Protein AF-A0A378RMF1-F1 (afdb_monomer_lite)

Radius of gyration: 50.52 Å; chains: 1; bounding box: 118×54×152 Å

Sequence (315 aa):
MKNQTLTSFTLEQFALYHYSNGDVTRVPKTPEETNNGMIRLDKTTTELELVYTDEDEKVFNFAVKDLLGGNNDDIPAITDLKVNQTNTGLVYTNEKGIDVLVDLVELIKKNETVTTMTIDEHDNLIFVNERQARQQVNIRNVVKEPWHKAEDNTEATALSDNIFTNGWVGVGLTPQQVKEAIHHLKPDEKLRINGSIYARNSYYADYVFDTYFSNEVSNLKEDYRFKDLTTVESFIKANHHLPGITPITALEQSTEEGYLINVSELSIQLLEKVEELYLHTIEQQKIIESQQEALDKLQKQFTQFEQEMKDKKEN

pLDDT: mean 81.21, std 14.34, range [37.06, 98.25]

Organism: Myroides odoratus (NCBI:txid256)

Foldseek 3Di:
DPPFWPKDKFKDKFKWFAKPVRDIDRDDDDCVRCVVPVIDGDDIDIFMWIWIQTSVRDIDIHTVCVVVVVVDPPPDWFPDWDADPVRQFIWTQGPVRDTDTDGPRVVVVLVRWGWDWDADPQQWTWIQTSVRDIDIDRCLVVVFDPFAAPPPRHTHSDPPGHGDDPAADEEPDDPVRVVVCVVPDDPPHRYDYDDDDDDDDQAALCQLVVCVPVVDQDPRDNPDDQDDPVRQVVCCVVPVDGPQADDPVNFDADPPDGTDDPPVSNVRSVVNVVSSVVVVVVVVVVVVVVVVVVVVVVVVVVVVVVVVVVVVVVD

Secondary structure (DSSP, 8-state):
-------EEEEEEEEEEEETTS-EESSPPPTTTTGGGTS-EEEEEEEEEEEEE-TTS-EEEEEHHHHTTTT-TT----S-EEE-TTSSEEEEE-TTS-EEEEEHHHHHHTT----EEEE-TTSEEEEE-TT--EEEEE-TTTS--SSEETTT-PBP-STTSPEE-SS-EEES--HHHHHHHHHT--TT--EEESS------S--TTHHHHHHHH-S--TT-TT-----HHHHHHHHHHHSS-TTSPPGGGSPEETTTEE---HHHHHHHHHHHHHHHHHHHHHHHHHHHHHHHHHHHHHHHHHHHHHHHHHTT--

Structure (mmCIF, N/CA/C/O backbone):
data_AF-A0A378RMF1-F1
#
_entry.id   AF-A0A378RMF1-F1
#
loop_
_atom_site.group_PDB
_atom_site.id
_atom_site.type_symbol
_atom_site.label_atom_id
_atom_site.label_alt_id
_atom_site.label_comp_id
_atom_site.label_asym_id
_atom_site.label_entity_id
_atom_site.label_seq_id
_atom_site.pdbx_PDB_ins_code
_atom_site.Cartn_x
_atom_site.Cartn_y
_atom_site.Cartn_z
_atom_site.occupancy
_atom_site.B_iso_or_equiv
_atom_site.auth_seq_id
_atom_site.auth_comp_id
_atom_site.auth_asym_id
_atom_site.auth_atom_id
_atom_site.pdbx_PDB_model_num
ATOM 1 N N . MET A 1 1 ? 25.933 11.368 -28.080 1.00 38.47 1 MET A N 1
ATOM 2 C CA . MET A 1 1 ? 27.323 11.341 -28.585 1.00 38.47 1 MET A CA 1
ATOM 3 C C . MET A 1 1 ? 27.284 11.733 -30.052 1.00 38.47 1 MET A C 1
ATOM 5 O O . MET A 1 1 ? 26.373 11.298 -30.747 1.00 38.47 1 MET A O 1
ATOM 9 N N . LYS A 1 2 ? 28.161 12.649 -30.480 1.00 37.06 2 LYS A N 1
ATOM 10 C CA . LYS A 1 2 ? 28.224 13.161 -31.856 1.00 37.06 2 LYS A CA 1
ATOM 11 C C . LYS A 1 2 ? 28.806 12.074 -32.768 1.00 37.06 2 LYS A C 1
ATOM 13 O O . LYS A 1 2 ? 30.008 12.051 -32.977 1.00 37.06 2 LYS A O 1
ATOM 18 N N . ASN A 1 3 ? 27.962 11.200 -33.308 1.00 44.84 3 ASN A N 1
ATOM 19 C CA . ASN A 1 3 ? 28.349 10.340 -34.428 1.00 44.84 3 ASN A CA 1
ATOM 20 C C . ASN A 1 3 ? 28.125 11.128 -35.720 1.00 44.84 3 ASN A C 1
ATOM 22 O O . ASN A 1 3 ? 27.178 10.881 -36.459 1.00 44.84 3 ASN A O 1
ATOM 26 N N . GLN A 1 4 ? 28.936 12.162 -35.912 1.00 45.59 4 GLN A N 1
ATOM 27 C CA . GLN A 1 4 ? 29.131 12.775 -37.218 1.00 45.59 4 GLN A CA 1
ATOM 28 C C . GLN A 1 4 ? 30.491 12.283 -37.695 1.00 45.59 4 GLN A C 1
ATOM 30 O O . GLN A 1 4 ? 31.443 12.313 -36.919 1.00 45.59 4 GLN A O 1
ATOM 35 N N . THR A 1 5 ? 30.590 11.839 -38.943 1.00 48.72 5 THR A N 1
ATOM 36 C CA . THR A 1 5 ? 31.882 11.734 -39.619 1.00 48.72 5 THR A CA 1
ATOM 37 C C . THR A 1 5 ? 32.427 13.157 -39.724 1.00 48.72 5 THR A C 1
ATOM 39 O O . THR A 1 5 ? 31.994 13.928 -40.574 1.00 48.72 5 THR A O 1
ATOM 42 N N . LEU A 1 6 ? 33.304 13.555 -38.797 1.00 53.50 6 LEU A N 1
ATOM 43 C CA . LEU A 1 6 ? 34.000 14.850 -38.807 1.00 53.50 6 LEU A CA 1
ATOM 44 C C . LEU A 1 6 ? 35.160 14.850 -39.823 1.00 53.50 6 LEU A C 1
ATOM 46 O O . LEU A 1 6 ? 36.179 15.504 -39.620 1.00 53.50 6 LEU A O 1
ATOM 50 N N . THR A 1 7 ? 35.002 14.114 -40.924 1.00 59.91 7 THR A N 1
ATOM 51 C CA . THR A 1 7 ? 35.973 14.063 -42.010 1.00 59.91 7 THR A CA 1
ATOM 52 C C . THR A 1 7 ? 36.112 15.446 -42.629 1.00 59.91 7 THR A C 1
ATOM 54 O O . THR A 1 7 ? 35.113 16.120 -42.882 1.00 59.91 7 THR A O 1
ATOM 57 N N . SER A 1 8 ? 37.342 15.887 -42.873 1.00 62.62 8 SER A N 1
ATOM 58 C CA . SER A 1 8 ? 37.596 17.174 -43.520 1.00 62.62 8 SER A CA 1
ATOM 59 C C . SER A 1 8 ? 38.620 17.041 -44.634 1.00 62.62 8 SER A C 1
ATOM 61 O O . SER A 1 8 ? 39.504 16.184 -44.595 1.00 62.62 8 SER A O 1
ATOM 63 N N . PHE A 1 9 ? 38.470 17.891 -45.646 1.00 64.56 9 PHE A N 1
ATOM 64 C CA . PHE A 1 9 ? 39.325 17.908 -46.823 1.00 64.56 9 PHE A CA 1
ATOM 65 C C . PHE A 1 9 ? 39.805 19.329 -47.081 1.00 64.56 9 PHE A C 1
ATOM 67 O O . PHE A 1 9 ? 38.996 20.255 -47.196 1.00 64.56 9 PHE A O 1
ATOM 74 N N . THR A 1 10 ? 41.117 19.493 -47.190 1.00 65.06 10 THR A N 1
ATOM 75 C CA . THR A 1 10 ? 41.766 20.758 -47.539 1.00 65.06 10 THR A CA 1
ATOM 76 C C . THR A 1 10 ? 42.740 20.540 -48.690 1.00 65.06 10 THR A C 1
ATOM 78 O O . THR A 1 10 ? 43.274 19.448 -48.885 1.00 65.06 10 THR A O 1
ATOM 81 N N . LEU A 1 11 ? 42.938 21.573 -49.509 1.00 66.44 11 LEU A N 1
ATOM 82 C CA . LEU A 1 11 ? 43.957 21.562 -50.551 1.00 66.44 11 LEU A CA 1
ATOM 83 C C . LEU A 1 11 ? 45.155 22.374 -50.067 1.00 66.44 11 LEU A C 1
ATOM 85 O O . LEU A 1 11 ? 45.024 23.562 -49.758 1.00 66.44 11 LEU A O 1
ATOM 89 N N . GLU A 1 12 ? 46.321 21.742 -50.030 1.00 71.19 12 GLU A N 1
ATOM 90 C CA . GLU A 1 12 ? 47.562 22.366 -49.583 1.00 71.19 12 GLU A CA 1
ATOM 91 C C . GLU A 1 12 ? 48.631 22.314 -50.679 1.00 71.19 12 GLU A C 1
ATOM 93 O O . GLU A 1 12 ? 48.511 21.612 -51.688 1.00 71.19 12 GLU A O 1
ATOM 98 N N . GLN A 1 13 ? 49.670 23.131 -50.515 1.00 72.38 13 GLN A N 1
ATOM 99 C CA . GLN A 1 13 ? 50.836 23.139 -51.392 1.00 72.38 13 GLN A CA 1
ATOM 100 C C . GLN A 1 13 ? 52.041 22.637 -50.614 1.00 72.38 13 GLN A C 1
ATOM 102 O O . GLN A 1 13 ? 52.331 23.141 -49.530 1.00 72.38 13 GLN A O 1
ATOM 107 N N . PHE A 1 14 ? 52.794 21.719 -51.213 1.00 75.56 14 PHE A N 1
ATOM 108 C CA . PHE A 1 14 ? 54.046 21.237 -50.648 1.00 75.56 14 PHE A CA 1
ATOM 109 C C . PHE A 1 14 ? 55.221 21.534 -51.576 1.00 75.56 14 PHE A C 1
ATOM 111 O O . PHE A 1 14 ? 55.092 21.594 -52.802 1.00 75.56 14 PHE A O 1
ATOM 118 N N . ALA A 1 15 ? 56.390 21.735 -50.974 1.00 77.62 15 ALA A N 1
ATOM 119 C CA . ALA A 1 15 ? 57.624 21.970 -51.704 1.00 77.62 15 ALA A CA 1
ATOM 120 C C . ALA A 1 15 ? 58.238 20.645 -52.178 1.00 77.62 15 ALA A C 1
ATOM 122 O O . ALA A 1 15 ? 58.315 19.666 -51.436 1.00 77.62 15 ALA A O 1
ATOM 123 N N . LEU A 1 16 ? 58.725 20.645 -53.414 1.00 79.50 16 LEU A N 1
ATOM 124 C CA . LEU A 1 16 ? 59.557 19.598 -53.986 1.00 79.50 16 LEU A CA 1
ATOM 125 C C . LEU A 1 16 ? 60.927 20.168 -54.301 1.00 79.50 16 LEU A C 1
ATOM 127 O O . LEU A 1 16 ? 61.066 21.161 -55.017 1.00 79.50 16 LEU A O 1
ATOM 131 N N . TYR A 1 17 ? 61.936 19.501 -53.767 1.00 81.69 17 TYR A N 1
ATOM 132 C CA . TYR A 1 17 ? 63.333 19.862 -53.896 1.00 81.69 17 TYR A CA 1
ATOM 133 C C . TYR A 1 17 ? 63.946 18.996 -54.990 1.00 81.69 17 TYR A C 1
ATOM 135 O O . TYR A 1 17 ? 64.040 17.779 -54.838 1.00 81.69 17 TYR A O 1
ATOM 143 N N . HIS A 1 18 ? 64.318 19.621 -56.106 1.00 81.62 18 HIS A N 1
ATOM 144 C CA . HIS A 1 18 ? 64.945 18.957 -57.248 1.00 81.62 18 HIS A CA 1
ATOM 145 C C . HIS A 1 18 ? 66.451 19.083 -57.122 1.00 81.62 18 HIS A C 1
ATOM 147 O O . HIS A 1 18 ? 66.963 20.190 -56.952 1.00 81.62 18 HIS A O 1
ATOM 153 N N . TYR A 1 19 ? 67.158 17.971 -57.232 1.00 85.94 19 TYR A N 1
ATOM 154 C CA . TYR A 1 19 ? 68.604 17.923 -57.097 1.00 85.94 19 TYR A CA 1
ATOM 155 C C . TYR A 1 19 ? 69.279 17.622 -58.437 1.00 85.94 19 TYR A C 1
ATOM 157 O O . TYR A 1 19 ? 68.743 16.896 -59.266 1.00 85.94 19 TYR A O 1
ATOM 165 N N . SER A 1 20 ? 70.501 18.125 -58.605 1.00 81.19 20 SER A N 1
ATOM 166 C CA . SER A 1 20 ? 71.382 17.933 -59.777 1.00 81.19 20 SER A CA 1
ATOM 167 C C . SER A 1 20 ? 71.605 16.489 -60.231 1.00 81.19 20 SER A C 1
ATOM 169 O O . SER A 1 20 ? 72.032 16.264 -61.361 1.00 81.19 20 SER A O 1
ATOM 171 N N . ASN A 1 21 ? 71.325 15.499 -59.382 1.00 78.81 21 ASN A N 1
ATOM 172 C CA . ASN A 1 21 ? 71.387 14.081 -59.735 1.00 78.81 21 ASN A CA 1
ATOM 173 C C . ASN A 1 21 ? 70.063 13.526 -60.299 1.00 78.81 21 ASN A C 1
ATOM 175 O O . ASN A 1 21 ? 69.980 12.331 -60.565 1.00 78.81 21 ASN A O 1
ATOM 179 N N . GLY A 1 22 ? 69.045 14.372 -60.471 1.00 75.88 22 GLY A N 1
ATOM 180 C CA . GLY A 1 22 ? 67.706 13.998 -60.922 1.00 75.88 22 GLY A CA 1
ATOM 181 C C . GLY A 1 22 ? 66.762 13.552 -59.803 1.00 75.88 22 GLY A C 1
ATOM 182 O O . GLY A 1 22 ? 65.590 13.310 -60.082 1.00 75.88 22 GLY A O 1
ATOM 183 N N . ASP A 1 23 ? 67.227 13.470 -58.551 1.00 78.56 23 ASP A N 1
ATOM 184 C CA . ASP A 1 23 ? 66.353 13.125 -57.430 1.00 78.56 23 ASP A CA 1
ATOM 185 C C . ASP A 1 23 ? 65.405 14.276 -57.101 1.00 78.56 23 ASP A C 1
ATOM 187 O O . ASP A 1 23 ? 65.792 15.449 -57.084 1.00 78.56 23 ASP A O 1
ATOM 191 N N . VAL A 1 24 ? 64.172 13.922 -56.743 1.00 77.25 24 VAL A N 1
ATOM 192 C CA . VAL A 1 24 ? 63.163 14.868 -56.274 1.00 77.25 24 VAL A CA 1
ATOM 193 C C . VAL A 1 24 ? 62.623 14.387 -54.932 1.00 77.25 24 VAL A C 1
ATOM 195 O O . VAL A 1 24 ? 62.139 13.261 -54.824 1.00 77.25 24 VAL A O 1
ATOM 198 N N . THR A 1 25 ? 62.703 15.225 -53.898 1.00 78.06 25 THR A N 1
ATOM 199 C CA . THR A 1 25 ? 62.247 14.872 -52.544 1.00 78.06 25 THR A CA 1
ATOM 200 C C . THR A 1 25 ? 61.279 15.908 -51.980 1.00 78.06 25 THR A C 1
ATOM 202 O O . THR A 1 25 ? 61.341 17.089 -52.317 1.00 78.06 25 THR A O 1
ATOM 205 N N . ARG A 1 26 ? 60.370 15.465 -51.100 1.00 75.19 26 ARG A N 1
ATOM 206 C CA . ARG A 1 26 ? 59.399 16.337 -50.400 1.00 75.19 26 ARG A CA 1
ATOM 207 C C . ARG A 1 26 ? 60.005 17.066 -49.197 1.00 75.19 26 ARG A C 1
ATOM 209 O O . ARG A 1 26 ? 59.473 18.064 -48.733 1.00 75.19 26 ARG A O 1
ATOM 216 N N . VAL A 1 27 ? 61.124 16.556 -48.692 1.00 79.44 27 VAL A N 1
ATOM 217 C CA . VAL A 1 27 ? 61.897 17.128 -47.585 1.00 79.44 27 VAL A CA 1
ATOM 218 C C . VAL A 1 27 ? 63.291 17.440 -48.121 1.00 79.44 27 VAL A C 1
ATOM 220 O O . VAL A 1 27 ? 63.824 16.622 -48.881 1.00 79.44 27 VAL A O 1
ATOM 223 N N . PRO A 1 28 ? 63.891 18.592 -47.779 1.00 81.12 28 PRO A N 1
ATOM 224 C CA . PRO A 1 28 ? 65.231 18.899 -48.241 1.00 81.12 28 PRO A CA 1
ATOM 225 C C . PRO A 1 28 ? 66.228 17.892 -47.653 1.00 81.12 28 PRO A C 1
ATOM 227 O O . PRO A 1 28 ? 66.262 17.675 -46.443 1.00 81.12 28 PRO A O 1
ATOM 230 N N . LYS A 1 29 ? 67.047 17.293 -48.520 1.00 80.94 29 LYS A N 1
ATOM 231 C CA . LYS A 1 29 ? 68.151 16.407 -48.147 1.00 80.94 29 LYS A CA 1
ATOM 232 C C . LYS A 1 29 ? 69.110 17.105 -47.187 1.00 80.94 29 LYS A C 1
ATOM 234 O O . LYS A 1 29 ? 69.481 18.266 -47.381 1.00 80.94 29 LYS A O 1
ATOM 239 N N . THR A 1 30 ? 69.537 16.364 -46.177 1.00 80.44 30 THR A N 1
ATOM 240 C CA . THR A 1 30 ? 70.520 16.802 -45.187 1.00 80.44 30 THR A CA 1
ATOM 241 C C . THR A 1 30 ? 71.928 16.932 -45.801 1.00 80.44 30 THR A C 1
ATOM 243 O O . THR A 1 30 ? 72.202 16.409 -46.889 1.00 80.44 30 THR A O 1
ATOM 246 N N . PRO A 1 31 ? 72.870 17.623 -45.126 1.00 72.94 31 PRO A N 1
ATOM 247 C CA . PRO A 1 31 ? 74.255 17.745 -45.597 1.00 72.94 31 PRO A CA 1
ATOM 248 C C . PRO A 1 31 ? 74.964 16.398 -45.831 1.00 72.94 31 PRO A C 1
ATOM 250 O O . PRO A 1 31 ? 75.803 16.289 -46.724 1.00 72.94 31 PRO A O 1
ATOM 253 N N . GLU A 1 32 ? 74.591 15.361 -45.075 1.00 73.62 32 GLU A N 1
ATOM 254 C CA . GLU A 1 32 ? 75.116 14.000 -45.240 1.00 73.62 32 GLU A CA 1
ATOM 255 C C . GLU A 1 32 ? 74.572 13.335 -46.516 1.00 73.62 32 GLU A C 1
ATOM 257 O O . GLU A 1 32 ? 75.333 12.765 -47.296 1.00 73.62 32 GLU A O 1
ATOM 262 N N . GLU A 1 33 ? 73.277 13.494 -46.804 1.00 71.56 33 GLU A N 1
ATOM 263 C CA . GLU A 1 33 ? 72.608 12.933 -47.991 1.00 71.56 33 GLU A CA 1
ATOM 264 C C . GLU A 1 33 ? 72.968 13.652 -49.301 1.00 71.56 33 GLU A C 1
ATOM 266 O O . GLU A 1 33 ? 72.788 13.111 -50.393 1.00 71.56 33 GLU A O 1
ATOM 271 N N . THR A 1 34 ? 73.492 14.876 -49.211 1.00 68.88 34 THR A N 1
ATOM 272 C CA . THR A 1 34 ? 73.991 15.651 -50.361 1.00 68.88 34 THR A CA 1
ATOM 273 C C . THR A 1 34 ? 75.464 15.362 -50.688 1.00 68.88 34 THR A C 1
ATOM 275 O O . THR A 1 34 ? 76.060 16.039 -51.535 1.00 68.88 34 THR A O 1
ATOM 278 N N . ASN A 1 35 ? 76.052 14.329 -50.060 1.00 68.56 35 ASN A N 1
ATOM 279 C CA . ASN A 1 35 ? 77.438 13.888 -50.243 1.00 68.56 35 ASN A CA 1
ATOM 280 C C . ASN A 1 35 ? 78.445 15.046 -50.126 1.00 68.56 35 ASN A C 1
ATOM 282 O O . ASN A 1 35 ? 79.282 15.235 -51.012 1.00 68.56 35 ASN A O 1
ATOM 286 N N . ASN A 1 36 ? 78.346 15.862 -49.067 1.00 60.94 36 ASN A N 1
ATOM 287 C CA . ASN A 1 36 ? 79.238 17.009 -48.837 1.00 60.94 36 ASN A CA 1
ATOM 288 C C . ASN A 1 36 ? 79.376 17.940 -50.064 1.00 60.94 36 ASN A C 1
ATOM 290 O O . ASN A 1 36 ? 80.464 18.417 -50.390 1.00 60.94 36 ASN A O 1
ATOM 294 N N . GLY A 1 37 ? 78.264 18.208 -50.758 1.00 62.06 37 GLY A N 1
ATOM 295 C CA . GLY A 1 37 ? 78.189 19.211 -51.826 1.00 62.06 37 GLY A CA 1
ATOM 296 C C . GLY A 1 37 ? 78.376 18.692 -53.254 1.00 62.06 37 GLY A C 1
ATOM 297 O O . GLY A 1 37 ? 78.406 19.513 -54.177 1.00 62.06 37 GLY A O 1
ATOM 298 N N . MET A 1 38 ? 78.467 17.369 -53.461 1.00 67.31 38 MET A N 1
ATOM 299 C CA . MET A 1 38 ? 78.414 16.775 -54.808 1.00 67.31 38 MET A CA 1
ATOM 300 C C . MET A 1 38 ? 77.003 16.788 -55.406 1.00 67.31 38 MET A C 1
ATOM 302 O O . MET A 1 38 ? 76.867 16.939 -56.616 1.00 67.31 38 MET A O 1
ATOM 306 N N . ILE A 1 39 ? 75.959 16.664 -54.580 1.00 75.56 39 ILE A N 1
ATOM 307 C CA . ILE A 1 39 ? 74.563 16.779 -55.013 1.00 75.56 39 ILE A CA 1
ATOM 308 C C . ILE A 1 39 ? 74.060 18.162 -54.596 1.00 75.56 39 ILE A C 1
ATOM 310 O O . ILE A 1 39 ? 73.907 18.456 -53.412 1.00 75.56 39 ILE A O 1
ATOM 314 N N . ARG A 1 40 ? 73.825 19.032 -55.577 1.00 78.31 40 ARG A N 1
ATOM 315 C CA . ARG A 1 40 ? 73.306 20.393 -55.378 1.00 78.31 40 ARG A CA 1
ATOM 316 C C . ARG A 1 40 ? 71.795 20.442 -55.570 1.00 78.31 40 ARG A C 1
ATOM 318 O O . ARG A 1 40 ? 71.272 19.710 -56.405 1.00 78.31 40 ARG A O 1
ATOM 325 N N . LEU A 1 41 ? 71.123 21.291 -54.791 1.00 82.00 41 LEU A N 1
ATOM 326 C CA . LEU A 1 41 ? 69.725 21.660 -55.011 1.00 82.00 41 LEU A CA 1
ATOM 327 C C . LEU A 1 41 ? 69.654 22.558 -56.252 1.00 82.00 41 LEU A C 1
ATOM 329 O O . LEU A 1 41 ? 70.262 23.627 -56.264 1.00 82.00 41 LEU A O 1
ATOM 333 N N . ASP A 1 42 ? 68.918 22.125 -57.266 1.00 82.00 42 ASP A N 1
ATOM 334 C CA . ASP A 1 42 ? 68.781 22.830 -58.540 1.00 82.00 42 ASP A CA 1
ATOM 335 C C . ASP A 1 42 ? 67.642 23.844 -58.496 1.00 82.00 42 ASP A C 1
ATOM 337 O O . ASP A 1 42 ? 67.816 25.018 -58.821 1.00 82.00 42 ASP A O 1
ATOM 341 N N . LYS A 1 43 ? 66.453 23.384 -58.102 1.00 75.38 43 LYS A N 1
ATOM 342 C CA . LYS A 1 43 ? 65.250 24.211 -58.016 1.00 75.38 43 LYS A CA 1
ATOM 343 C C . LYS A 1 43 ? 64.288 23.654 -56.981 1.00 75.38 43 LYS A C 1
ATOM 345 O O . LYS A 1 43 ? 64.244 22.449 -56.737 1.00 75.38 43 LYS A O 1
ATOM 350 N N . THR A 1 44 ? 63.462 24.537 -56.444 1.00 79.00 44 THR A N 1
ATOM 351 C CA . THR A 1 44 ? 62.307 24.156 -55.636 1.00 79.00 44 THR A CA 1
ATOM 352 C C . THR A 1 44 ? 61.053 24.459 -56.436 1.00 79.00 44 THR A C 1
ATOM 354 O O . THR A 1 44 ? 60.869 25.589 -56.886 1.00 79.00 44 THR A O 1
ATOM 357 N N . THR A 1 45 ? 60.205 23.456 -56.639 1.00 73.62 45 THR A N 1
ATOM 358 C CA . THR A 1 45 ? 58.867 23.644 -57.214 1.00 73.62 45 THR A CA 1
ATOM 359 C C . THR A 1 45 ? 57.822 23.407 -56.138 1.00 73.62 45 THR A C 1
ATOM 361 O O . THR A 1 45 ? 58.090 22.718 -55.157 1.00 73.62 45 THR A O 1
ATOM 364 N N . THR A 1 46 ? 56.630 23.959 -56.309 1.00 70.44 46 THR A N 1
ATOM 365 C CA . THR A 1 46 ? 55.480 23.633 -55.465 1.00 70.44 46 THR A CA 1
ATOM 366 C C . THR A 1 46 ? 54.533 22.725 -56.233 1.00 70.44 46 THR A C 1
ATOM 368 O O . THR A 1 46 ? 54.280 22.939 -57.418 1.00 70.44 46 THR A O 1
ATOM 371 N N . GLU A 1 47 ? 54.040 21.688 -55.568 1.00 67.81 47 GLU A N 1
ATOM 372 C CA . GLU A 1 47 ? 52.984 20.815 -56.076 1.00 67.81 47 GLU A CA 1
ATOM 373 C C . GLU A 1 47 ? 51.817 20.781 -55.091 1.00 67.81 47 GLU A C 1
ATOM 375 O O . GLU A 1 47 ? 51.940 21.180 -53.932 1.00 67.81 47 GLU A O 1
ATOM 380 N N . LEU A 1 48 ? 50.667 20.332 -55.583 1.00 66.69 48 LEU A N 1
ATOM 381 C CA . LEU A 1 48 ? 49.434 20.287 -54.812 1.00 66.69 48 LEU A CA 1
ATOM 382 C C . LEU A 1 48 ? 49.252 18.942 -54.147 1.00 66.69 48 LEU A C 1
ATOM 384 O O . LEU A 1 48 ? 49.435 17.898 -54.782 1.00 66.69 48 LEU A O 1
ATOM 388 N N . GLU A 1 49 ? 48.790 18.984 -52.907 1.00 71.00 49 GLU A N 1
ATOM 389 C CA . GLU A 1 49 ? 48.291 17.821 -52.200 1.00 71.00 49 GLU A CA 1
ATOM 390 C C . GLU A 1 49 ? 46.861 18.031 -51.708 1.00 71.00 49 GLU A C 1
ATOM 392 O O . GLU A 1 49 ? 46.475 19.111 -51.262 1.00 71.00 49 GLU A O 1
ATOM 397 N N . LEU A 1 50 ? 46.068 16.972 -51.816 1.00 72.62 50 LEU A N 1
ATOM 398 C CA . LEU A 1 50 ? 44.807 16.843 -51.114 1.00 72.62 50 LEU A CA 1
ATOM 399 C C . LEU A 1 50 ? 45.109 16.281 -49.725 1.00 72.62 50 LEU A C 1
ATOM 401 O O . LEU A 1 50 ? 45.630 15.168 -49.607 1.00 72.62 50 LEU A O 1
ATOM 405 N N . VAL A 1 51 ? 44.769 17.054 -48.700 1.00 74.94 51 VAL A N 1
ATOM 406 C CA . VAL A 1 51 ? 44.883 16.675 -47.295 1.00 74.94 51 VAL A CA 1
ATOM 407 C C . VAL A 1 51 ? 43.512 16.214 -46.823 1.00 74.94 51 VAL A C 1
ATOM 409 O O . VAL A 1 51 ? 42.539 16.967 -46.837 1.00 74.94 51 VAL A O 1
ATOM 412 N N . TYR A 1 52 ? 43.430 14.948 -46.441 1.00 76.12 52 TYR A N 1
ATOM 413 C CA . TYR A 1 52 ? 42.250 14.314 -45.871 1.00 76.12 52 TYR A CA 1
ATOM 414 C C . TYR A 1 52 ? 42.492 14.064 -44.385 1.00 76.12 52 TYR A C 1
ATOM 416 O O . TYR A 1 52 ? 43.486 13.438 -44.031 1.00 76.12 52 TYR A O 1
ATOM 424 N N . THR A 1 53 ? 41.589 14.525 -43.523 1.00 76.12 53 THR A N 1
ATOM 425 C CA . THR A 1 53 ? 41.589 14.182 -42.094 1.00 76.12 53 THR A CA 1
ATOM 426 C C . THR A 1 53 ? 40.372 13.322 -41.793 1.00 76.12 53 THR A C 1
ATOM 428 O O . THR A 1 53 ? 39.251 13.742 -42.094 1.00 76.12 53 THR A O 1
ATOM 431 N N . ASP A 1 54 ? 40.598 12.133 -41.234 1.00 70.06 54 ASP A N 1
ATOM 432 C CA . ASP A 1 54 ? 39.533 11.196 -40.866 1.00 70.06 54 ASP A CA 1
ATOM 433 C C . ASP A 1 54 ? 38.891 11.513 -39.499 1.00 70.06 54 ASP A C 1
ATOM 435 O O . ASP A 1 54 ? 39.257 12.472 -38.815 1.00 70.06 54 ASP A O 1
ATOM 439 N N . GLU A 1 55 ? 37.889 10.722 -39.115 1.00 67.06 55 GLU A N 1
ATOM 440 C CA . GLU A 1 55 ? 37.140 10.849 -37.860 1.00 67.06 55 GLU A CA 1
ATOM 441 C C . GLU A 1 55 ? 37.970 10.631 -36.582 1.00 67.06 55 GLU A C 1
ATOM 443 O O . GLU A 1 55 ? 37.543 11.071 -35.513 1.00 67.06 55 GLU A O 1
ATOM 448 N N . ASP A 1 56 ? 39.145 10.005 -36.695 1.00 74.88 56 ASP A N 1
ATOM 449 C CA . ASP A 1 56 ? 40.105 9.781 -35.609 1.00 74.88 56 ASP A CA 1
ATOM 450 C C . ASP A 1 56 ? 41.213 10.861 -35.594 1.00 74.88 56 ASP A C 1
ATOM 452 O O . ASP A 1 56 ? 42.248 10.695 -34.944 1.00 74.88 56 ASP A O 1
ATOM 456 N N . GLU A 1 57 ? 41.007 11.973 -36.314 1.00 76.00 57 GLU A N 1
ATOM 457 C CA . GLU A 1 57 ? 41.956 13.084 -36.501 1.00 76.00 57 GLU A CA 1
ATOM 458 C C . GLU A 1 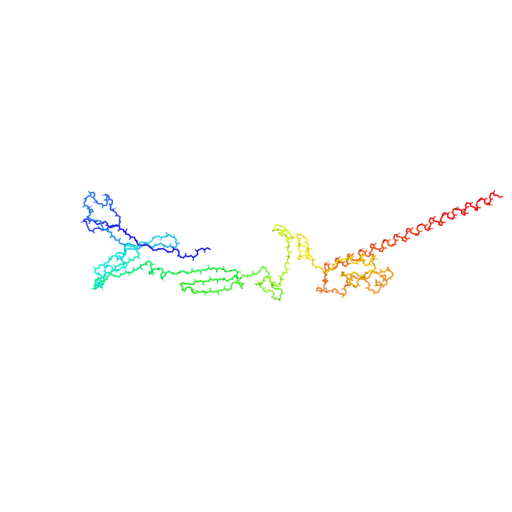57 ? 43.255 12.686 -37.232 1.00 76.00 57 GLU A C 1
ATOM 460 O O . GLU A 1 57 ? 44.263 13.401 -37.185 1.00 76.00 57 GLU A O 1
ATOM 465 N N . LYS A 1 58 ? 43.265 11.556 -37.949 1.00 78.25 58 LYS A N 1
ATOM 466 C CA . LYS A 1 58 ? 44.435 11.104 -38.703 1.00 78.25 58 LYS A CA 1
ATOM 467 C C . LYS A 1 58 ? 44.477 11.756 -40.081 1.00 78.25 58 LYS A C 1
ATOM 469 O O . LYS A 1 58 ? 43.519 11.714 -40.849 1.00 78.25 58 LYS A O 1
ATOM 474 N N . VAL A 1 59 ? 45.643 12.309 -40.411 1.00 78.75 59 VAL A N 1
ATOM 475 C CA . VAL A 1 59 ? 45.880 13.056 -41.652 1.00 78.75 59 VAL A CA 1
ATOM 476 C C . VAL A 1 59 ? 46.503 12.168 -42.733 1.00 78.75 59 VAL A C 1
ATOM 478 O O . VAL A 1 59 ? 47.481 11.456 -42.492 1.00 78.75 59 VAL A O 1
ATOM 481 N N . PHE A 1 60 ? 45.966 12.252 -43.946 1.00 79.25 60 PHE A N 1
ATOM 482 C CA . PHE A 1 60 ? 46.438 11.581 -45.150 1.00 79.25 60 PHE A CA 1
ATOM 483 C C . PHE A 1 60 ? 46.668 12.600 -46.262 1.00 79.25 60 PHE A C 1
ATOM 485 O O . PHE A 1 60 ? 45.814 13.438 -46.533 1.00 79.25 60 PHE A O 1
ATOM 492 N N . ASN A 1 61 ? 47.801 12.476 -46.946 1.00 79.00 61 ASN A N 1
ATOM 493 C CA . ASN A 1 61 ? 48.245 13.434 -47.952 1.00 79.00 61 ASN A CA 1
ATOM 494 C C . ASN A 1 61 ? 48.386 12.752 -49.312 1.00 79.00 61 ASN A C 1
ATOM 496 O O . ASN A 1 61 ? 49.157 11.797 -49.445 1.00 79.00 61 ASN A O 1
ATOM 500 N N . PHE A 1 62 ? 47.694 13.264 -50.328 1.00 73.00 62 PHE A N 1
ATOM 501 C CA . PHE A 1 62 ? 47.696 12.706 -51.682 1.00 73.00 62 PHE A CA 1
ATOM 502 C C . PHE A 1 62 ? 48.144 13.753 -52.695 1.00 73.00 62 PHE A C 1
ATOM 504 O O . PHE A 1 62 ? 47.499 14.790 -52.831 1.00 73.00 62 PHE A O 1
ATOM 511 N N . ALA A 1 63 ? 49.218 13.494 -53.444 1.00 69.62 63 ALA A N 1
ATOM 512 C CA . ALA A 1 63 ? 49.628 14.408 -54.504 1.00 69.62 63 ALA A CA 1
ATOM 513 C C . ALA A 1 63 ? 48.576 14.415 -55.623 1.00 69.62 63 ALA A C 1
ATOM 515 O O . ALA A 1 63 ? 48.193 13.370 -56.152 1.00 69.62 63 ALA A O 1
ATOM 516 N N . VAL A 1 64 ? 48.116 15.603 -56.015 1.00 65.62 64 VAL A N 1
ATOM 517 C CA . VAL A 1 64 ? 47.028 15.752 -56.995 1.00 65.62 64 VAL A CA 1
ATOM 518 C C . VAL A 1 64 ? 47.414 15.167 -58.359 1.00 65.62 64 VAL A C 1
ATOM 520 O O . VAL A 1 64 ? 46.571 14.588 -59.039 1.00 65.62 64 VAL A O 1
ATOM 523 N N . LYS A 1 65 ? 48.695 15.232 -58.741 1.00 63.25 65 LYS A N 1
ATOM 524 C CA . LYS A 1 65 ? 49.194 14.617 -59.984 1.00 63.25 65 LYS A CA 1
ATOM 525 C C . LYS A 1 65 ? 48.996 13.096 -60.034 1.00 63.25 65 LYS A C 1
ATOM 527 O O . LYS A 1 65 ? 48.753 12.554 -61.110 1.00 63.25 65 LYS A O 1
ATOM 532 N N . ASP A 1 66 ? 49.066 12.425 -58.884 1.00 64.19 66 ASP A N 1
ATOM 533 C CA . ASP A 1 66 ? 48.931 10.970 -58.795 1.00 64.19 66 ASP A CA 1
ATOM 534 C C . ASP A 1 66 ? 47.455 10.571 -58.925 1.00 64.19 66 ASP A C 1
ATOM 536 O O . ASP A 1 66 ? 47.128 9.581 -59.574 1.00 64.19 66 ASP A O 1
ATOM 540 N N . LEU A 1 67 ? 46.552 11.399 -58.388 1.00 62.31 67 LEU A N 1
ATOM 541 C CA . LEU A 1 67 ? 45.101 11.229 -58.514 1.00 62.31 67 LEU A CA 1
ATOM 542 C C . LEU A 1 67 ? 44.600 11.443 -59.950 1.00 62.31 67 LEU A C 1
ATOM 544 O O . LEU A 1 67 ? 43.600 10.852 -60.350 1.00 62.31 67 LEU A O 1
ATOM 548 N N . LEU A 1 68 ? 45.297 12.274 -60.726 1.00 57.06 68 LEU A N 1
ATOM 549 C CA . LEU A 1 68 ? 44.965 12.581 -62.121 1.00 57.06 68 LEU A CA 1
ATOM 550 C C . LEU A 1 68 ? 45.680 11.671 -63.128 1.00 57.06 68 LEU A C 1
ATOM 552 O O . LEU A 1 68 ? 45.523 11.852 -64.333 1.00 57.06 68 LEU A O 1
ATOM 556 N N . GLY A 1 69 ? 46.450 10.689 -62.647 1.00 52.59 69 GLY A N 1
ATOM 557 C CA . GLY A 1 69 ? 47.125 9.719 -63.498 1.00 52.59 69 GLY A CA 1
ATOM 558 C C . GLY A 1 69 ? 48.244 10.330 -64.337 1.00 52.59 69 GLY A C 1
ATOM 559 O O . GLY A 1 69 ? 48.371 9.970 -65.499 1.00 52.59 69 GLY A O 1
ATOM 560 N N . GLY A 1 70 ? 49.072 11.217 -63.772 1.00 48.94 70 GLY A N 1
ATOM 561 C CA . GLY A 1 70 ? 50.147 11.939 -64.478 1.00 48.94 70 GLY A CA 1
ATOM 562 C C . GLY A 1 70 ? 51.215 11.095 -65.200 1.00 48.94 70 GLY A C 1
ATOM 563 O O . GLY A 1 70 ? 52.087 11.668 -65.843 1.00 48.94 70 GLY A O 1
ATOM 564 N N . ASN A 1 71 ? 51.136 9.762 -65.131 1.00 46.97 71 ASN A N 1
ATOM 565 C CA . ASN A 1 71 ? 51.954 8.813 -65.898 1.00 46.97 71 ASN A CA 1
ATOM 566 C C . ASN A 1 71 ? 51.162 8.081 -67.003 1.00 46.97 71 ASN A C 1
ATOM 568 O O . ASN A 1 71 ? 51.635 7.076 -67.528 1.00 46.97 71 ASN A O 1
ATOM 572 N N . ASN A 1 72 ? 49.933 8.506 -67.301 1.00 48.66 72 ASN A N 1
ATOM 573 C CA . ASN A 1 72 ? 49.067 7.854 -68.273 1.00 48.66 72 ASN A CA 1
ATOM 574 C C . ASN A 1 72 ? 49.149 8.589 -69.619 1.00 48.66 72 ASN A C 1
ATOM 576 O O . ASN A 1 72 ? 48.548 9.650 -69.789 1.00 48.66 72 ASN A O 1
ATOM 580 N N . ASP A 1 73 ? 49.890 8.011 -70.569 1.00 51.31 73 ASP A N 1
ATOM 581 C CA . ASP A 1 73 ? 50.110 8.559 -71.920 1.00 51.31 73 ASP A CA 1
ATOM 582 C C . ASP A 1 73 ? 48.807 8.709 -72.746 1.00 51.31 73 ASP A C 1
ATOM 584 O O . ASP A 1 73 ? 48.799 9.362 -73.789 1.00 51.31 73 ASP A O 1
ATOM 588 N N . ASP A 1 74 ? 47.690 8.152 -72.261 1.00 49.97 74 ASP A N 1
ATOM 589 C CA . ASP A 1 74 ? 46.378 8.136 -72.918 1.00 49.97 74 ASP A CA 1
ATOM 590 C C . ASP A 1 74 ? 45.453 9.324 -72.564 1.00 49.97 74 ASP A C 1
ATOM 592 O O . ASP A 1 74 ? 44.294 9.322 -72.980 1.00 49.97 74 ASP A O 1
ATOM 596 N N . ILE A 1 75 ? 45.905 10.342 -71.811 1.00 51.28 75 ILE A N 1
ATOM 597 C CA . ILE A 1 75 ? 45.096 11.540 -71.478 1.00 51.28 75 ILE A CA 1
ATOM 598 C C . ILE A 1 75 ? 45.598 12.761 -72.282 1.00 51.28 75 ILE A C 1
ATOM 600 O O . ILE A 1 75 ? 46.431 13.521 -71.791 1.00 51.28 75 ILE A O 1
ATOM 604 N N . PRO A 1 76 ? 45.106 13.025 -73.512 1.00 46.69 76 PRO A N 1
ATOM 605 C CA . PRO A 1 76 ? 45.760 13.945 -74.445 1.00 46.69 76 PRO A CA 1
ATOM 606 C C . PRO A 1 76 ? 45.213 15.387 -74.402 1.00 46.69 76 PRO A C 1
ATOM 608 O O . PRO A 1 76 ? 45.382 16.122 -75.372 1.00 46.69 76 PRO A O 1
ATOM 611 N N . ALA A 1 77 ? 44.515 15.818 -73.343 1.00 45.59 77 ALA A N 1
ATOM 612 C CA . ALA A 1 77 ? 43.716 17.055 -73.402 1.00 45.59 77 ALA A CA 1
ATOM 613 C C . ALA A 1 77 ? 43.667 17.899 -72.113 1.00 45.59 77 ALA A C 1
ATOM 615 O O . ALA A 1 77 ? 42.647 18.526 -71.830 1.00 45.59 77 ALA A O 1
ATOM 616 N N . ILE A 1 78 ? 44.750 17.962 -71.334 1.00 49.09 78 ILE A N 1
ATOM 617 C CA . ILE A 1 78 ? 44.883 18.974 -70.271 1.00 49.09 78 ILE A CA 1
ATOM 618 C C . ILE A 1 78 ? 46.094 19.847 -70.596 1.00 49.09 78 ILE A C 1
ATOM 620 O O . ILE A 1 78 ? 47.235 19.466 -70.358 1.00 49.09 78 ILE A O 1
ATOM 624 N N . THR A 1 79 ? 45.840 21.010 -71.197 1.00 46.41 79 THR A N 1
ATOM 625 C CA . THR A 1 79 ? 46.887 21.962 -71.610 1.00 46.41 79 THR A CA 1
ATOM 626 C C . THR A 1 79 ? 47.398 22.846 -70.472 1.00 46.41 79 THR A C 1
ATOM 628 O O . THR A 1 79 ? 48.517 23.342 -70.562 1.00 46.41 79 THR A O 1
ATOM 631 N N . ASP A 1 80 ? 46.613 23.037 -69.407 1.00 52.72 80 ASP A N 1
ATOM 632 C CA . ASP A 1 80 ? 47.024 23.732 -68.182 1.00 52.72 80 ASP A CA 1
ATOM 633 C C . ASP A 1 80 ? 46.070 23.343 -67.038 1.00 52.72 80 ASP A C 1
ATOM 635 O O . ASP A 1 80 ? 44.851 23.288 -67.233 1.00 52.72 80 ASP A O 1
ATOM 639 N N . LEU A 1 81 ? 46.621 23.048 -65.859 1.00 53.53 81 LEU A N 1
ATOM 640 C CA . LEU A 1 81 ? 45.867 22.726 -64.647 1.00 53.53 81 LEU A CA 1
ATOM 641 C C . LEU A 1 81 ? 46.377 23.618 -63.518 1.00 53.53 81 LEU A C 1
ATOM 643 O O . LEU A 1 81 ? 47.524 23.503 -63.087 1.00 53.53 81 LEU A O 1
ATOM 647 N N . LYS A 1 82 ? 45.5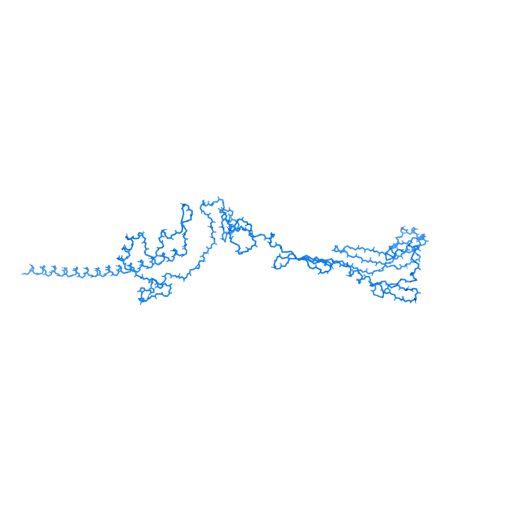16 24.506 -63.029 1.00 58.00 82 LYS A N 1
ATOM 648 C CA . LYS A 1 82 ? 45.827 25.479 -61.978 1.00 58.00 82 LYS A CA 1
ATOM 649 C C . LYS A 1 82 ? 44.868 25.314 -60.813 1.00 58.00 82 LYS A C 1
ATOM 651 O O . LYS A 1 82 ? 43.736 24.881 -60.981 1.00 58.00 82 LYS A O 1
ATOM 656 N N . VAL A 1 83 ? 45.296 25.683 -59.612 1.00 55.97 83 VAL A N 1
ATOM 657 C CA . VAL A 1 83 ? 44.359 25.813 -58.488 1.00 55.97 83 VAL A CA 1
ATOM 658 C C . VAL A 1 83 ? 43.537 27.069 -58.678 1.00 55.97 83 VAL A C 1
ATOM 660 O O . VAL A 1 83 ? 44.047 28.083 -59.166 1.00 55.97 83 VAL A O 1
ATOM 663 N N . ASN A 1 84 ? 42.282 27.035 -58.241 1.00 62.12 84 ASN A N 1
ATOM 664 C CA . ASN A 1 84 ? 41.559 28.281 -58.053 1.00 62.12 84 ASN A CA 1
ATOM 665 C C . ASN A 1 84 ? 42.227 29.154 -56.973 1.00 62.12 84 ASN A C 1
ATOM 667 O O . ASN A 1 84 ? 42.990 28.690 -56.131 1.00 62.12 84 ASN A O 1
ATOM 671 N N . GLN A 1 85 ? 41.924 30.449 -56.979 1.00 57.19 85 GLN A N 1
ATOM 672 C CA . GLN A 1 85 ? 42.549 31.414 -56.064 1.00 57.19 85 GLN A CA 1
ATOM 673 C C . GLN A 1 85 ? 42.236 31.155 -54.578 1.00 57.19 85 GLN A C 1
ATOM 675 O O . GLN A 1 85 ? 42.862 31.752 -53.708 1.00 57.19 85 GLN A O 1
ATOM 680 N N . THR A 1 86 ? 41.265 30.287 -54.286 1.00 59.16 86 THR A N 1
ATOM 681 C CA . THR A 1 86 ? 40.787 29.969 -52.937 1.00 59.16 86 THR A CA 1
ATOM 682 C C . THR A 1 86 ? 41.263 28.610 -52.422 1.00 59.16 86 THR A C 1
ATOM 684 O O . THR A 1 86 ? 40.884 28.243 -51.315 1.00 59.16 86 THR A O 1
ATOM 687 N N . ASN A 1 87 ? 42.076 27.863 -53.181 1.00 61.16 87 ASN A N 1
ATOM 688 C CA . ASN A 1 87 ? 42.498 26.493 -52.854 1.00 61.16 87 ASN A CA 1
ATOM 689 C C . ASN A 1 87 ? 41.335 25.526 -52.535 1.00 61.16 87 ASN A C 1
ATOM 691 O O . ASN A 1 87 ? 41.485 24.611 -51.731 1.00 61.16 87 ASN A O 1
ATOM 695 N N . THR A 1 88 ? 40.166 25.700 -53.161 1.00 58.75 88 THR A N 1
ATOM 696 C CA . THR A 1 88 ? 38.995 24.817 -52.959 1.00 58.75 88 THR A CA 1
ATOM 697 C C . THR A 1 88 ? 38.759 23.843 -54.114 1.00 58.75 88 THR A C 1
ATOM 699 O O . THR A 1 88 ? 37.976 22.904 -53.984 1.00 58.75 88 THR A O 1
ATOM 702 N N . GLY A 1 89 ? 39.446 24.020 -55.247 1.00 67.12 89 GLY A N 1
ATOM 703 C CA . GLY A 1 89 ? 39.209 23.209 -56.438 1.00 67.12 89 GLY A CA 1
ATOM 704 C C . GLY A 1 89 ? 40.266 23.333 -57.528 1.00 67.12 89 GLY A C 1
ATOM 705 O O . GLY A 1 89 ? 41.170 24.169 -57.464 1.00 67.12 89 GLY A O 1
ATOM 706 N N . LEU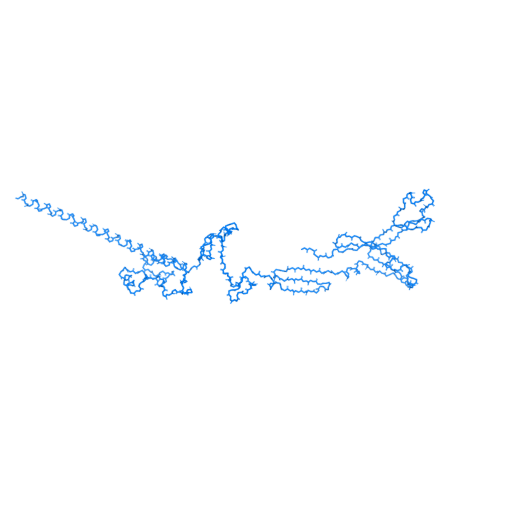 A 1 90 ? 40.125 22.490 -58.550 1.00 69.94 90 LEU A N 1
ATOM 707 C CA . LEU A 1 90 ? 40.985 22.454 -59.731 1.00 69.94 90 LEU A CA 1
ATOM 708 C C . LEU A 1 90 ? 40.365 23.276 -60.857 1.00 69.94 90 LEU A C 1
ATOM 710 O O . LEU A 1 90 ? 39.195 23.107 -61.179 1.00 69.94 90 LEU A O 1
ATOM 714 N N . VAL A 1 91 ? 41.152 24.141 -61.481 1.00 65.69 91 VAL A N 1
ATOM 715 C CA . VAL A 1 91 ? 40.793 24.863 -62.700 1.00 65.69 91 VAL A CA 1
ATOM 716 C C . VAL A 1 91 ? 41.570 24.246 -63.849 1.00 65.69 91 VAL A C 1
ATOM 718 O O . VAL A 1 91 ? 42.800 24.267 -63.842 1.00 65.69 91 VAL A O 1
ATOM 721 N N . TYR A 1 92 ? 40.870 23.694 -64.833 1.00 66.12 92 TYR A N 1
ATOM 722 C CA . TYR A 1 92 ? 41.500 23.247 -66.073 1.00 66.12 92 TYR A CA 1
ATOM 723 C C . TYR A 1 92 ? 41.039 24.115 -67.236 1.00 66.12 92 TYR A C 1
ATOM 725 O O . TYR A 1 92 ? 39.872 24.509 -67.305 1.00 66.12 92 TYR A O 1
ATOM 733 N N . THR A 1 93 ? 41.950 24.401 -68.160 1.00 63.31 93 THR A N 1
ATOM 734 C CA . THR A 1 93 ? 41.623 25.119 -69.392 1.00 63.31 93 THR A CA 1
ATOM 735 C C . THR A 1 93 ? 41.313 24.103 -70.484 1.00 63.31 93 THR A C 1
ATOM 737 O O . THR A 1 93 ? 42.156 23.271 -70.823 1.00 63.31 93 THR A O 1
ATOM 740 N N . ASN A 1 94 ? 40.100 24.148 -71.034 1.00 66.19 94 ASN A N 1
ATOM 741 C CA . ASN A 1 94 ? 39.702 23.232 -72.100 1.00 66.19 94 ASN A CA 1
ATOM 742 C C . ASN A 1 94 ? 40.355 23.582 -73.452 1.00 66.19 94 ASN A C 1
ATOM 744 O O . ASN A 1 94 ? 40.962 24.637 -73.632 1.00 66.19 94 ASN A O 1
ATOM 748 N N . GLU A 1 95 ? 40.150 22.716 -74.444 1.00 63.34 95 GLU A N 1
ATOM 749 C CA . GLU A 1 95 ? 40.633 22.856 -75.830 1.00 63.34 95 GLU A CA 1
ATOM 750 C C . GLU A 1 95 ? 40.208 24.154 -76.555 1.00 63.34 95 GLU A C 1
ATOM 752 O O . GLU A 1 95 ? 40.733 24.472 -77.621 1.00 63.34 95 GLU A O 1
ATOM 757 N N . LYS A 1 96 ? 39.264 24.921 -75.990 1.00 69.75 96 LYS A N 1
ATOM 758 C CA . LYS A 1 96 ? 38.789 26.220 -76.499 1.00 69.75 96 LYS A CA 1
ATOM 759 C C . LYS A 1 96 ? 39.349 27.413 -75.715 1.00 69.75 96 LYS A C 1
ATOM 761 O O . LYS A 1 96 ? 38.932 28.541 -75.968 1.00 69.75 96 LYS A O 1
ATOM 766 N N . GLY A 1 97 ? 40.266 27.180 -74.774 1.00 69.38 97 GLY A N 1
ATOM 767 C CA . GLY A 1 97 ? 40.865 28.223 -73.942 1.00 69.38 97 GLY A CA 1
ATOM 768 C C . GLY A 1 97 ? 39.961 28.720 -72.809 1.00 69.38 97 GLY A C 1
ATOM 769 O O . GLY A 1 97 ? 40.175 29.825 -72.320 1.00 69.38 97 GLY A O 1
ATOM 770 N N . ILE A 1 98 ? 38.928 27.958 -72.426 1.00 71.38 98 ILE A N 1
ATOM 771 C CA . ILE A 1 98 ? 37.995 28.331 -71.353 1.00 71.38 98 ILE A CA 1
ATOM 772 C C . ILE A 1 98 ? 38.360 27.582 -70.074 1.00 71.38 98 ILE A C 1
ATOM 774 O O . ILE A 1 98 ? 38.436 26.352 -70.075 1.00 71.38 98 ILE A O 1
ATOM 778 N N . ASP A 1 99 ? 38.506 28.334 -68.989 1.00 73.00 99 ASP A N 1
ATOM 779 C CA . ASP A 1 99 ? 38.765 27.811 -67.652 1.00 73.00 99 ASP A CA 1
ATOM 780 C C . ASP A 1 99 ? 37.488 27.238 -67.026 1.00 73.00 99 ASP A C 1
ATOM 782 O O . ASP A 1 99 ? 36.449 27.900 -66.958 1.00 73.00 99 ASP A O 1
ATOM 786 N N . VAL A 1 100 ? 37.571 25.999 -66.546 1.00 72.06 100 VAL A N 1
ATOM 787 C CA . VAL A 1 100 ? 36.480 25.292 -65.871 1.00 72.06 100 VAL A CA 1
ATOM 788 C C . VAL A 1 100 ? 36.924 24.918 -64.463 1.00 72.06 100 VAL A C 1
ATOM 790 O O . VAL A 1 100 ? 37.942 24.252 -64.289 1.00 72.06 100 VAL A O 1
ATOM 793 N N . LEU A 1 101 ? 36.139 25.329 -63.463 1.00 73.62 101 LEU A N 1
ATOM 794 C CA . LEU A 1 101 ? 36.364 25.000 -62.057 1.00 73.62 101 LEU A CA 1
ATOM 795 C C . LEU A 1 101 ? 35.691 23.674 -61.681 1.00 73.62 101 LEU A C 1
ATOM 797 O O . LEU A 1 101 ? 34.491 23.496 -61.875 1.00 73.62 101 LEU A O 1
ATOM 801 N N . VAL A 1 102 ? 36.465 22.792 -61.062 1.00 72.06 102 VAL A N 1
ATOM 802 C CA . VAL A 1 102 ? 36.019 21.598 -60.349 1.00 72.06 102 VAL A CA 1
ATOM 803 C C . VAL A 1 102 ? 36.271 21.837 -58.860 1.00 72.06 102 VAL A C 1
ATOM 805 O O . VAL A 1 102 ? 37.399 21.685 -58.393 1.00 72.06 102 VAL A O 1
ATOM 808 N N . ASP A 1 103 ? 35.244 22.256 -58.115 1.00 71.25 103 ASP A N 1
ATOM 809 C CA . ASP A 1 103 ? 35.349 22.449 -56.663 1.00 71.25 103 ASP A CA 1
ATOM 810 C C . ASP A 1 103 ? 35.381 21.084 -55.959 1.00 71.25 103 ASP A C 1
ATOM 812 O O . ASP A 1 103 ? 34.402 20.335 -55.952 1.00 71.25 103 ASP A O 1
ATOM 816 N N . LEU A 1 104 ? 36.548 20.732 -55.418 1.00 67.31 104 LEU A N 1
ATOM 817 C CA . LEU A 1 104 ? 36.774 19.437 -54.785 1.00 67.31 104 LEU A CA 1
ATOM 818 C C . LEU A 1 104 ? 36.109 19.378 -53.408 1.00 67.31 104 LEU A C 1
ATOM 820 O O . LEU A 1 104 ? 35.621 18.320 -53.019 1.00 67.31 104 LEU A O 1
ATOM 824 N N . VAL A 1 105 ? 36.026 20.506 -52.697 1.00 63.69 105 VAL A N 1
ATOM 825 C CA . VAL A 1 105 ? 35.349 20.589 -51.396 1.00 63.69 105 VAL A CA 1
ATOM 826 C C . VAL A 1 105 ? 33.846 20.365 -51.569 1.00 63.69 105 VAL A C 1
ATOM 828 O O . VAL A 1 105 ? 33.237 19.632 -50.792 1.00 63.69 105 VAL A O 1
ATOM 831 N N . GLU A 1 106 ? 33.237 20.952 -52.599 1.00 67.62 106 GLU A N 1
ATOM 832 C CA . GLU A 1 106 ? 31.828 20.731 -52.931 1.00 67.62 106 GLU A CA 1
ATOM 833 C C . GLU A 1 106 ? 31.572 19.291 -53.397 1.00 67.62 106 GLU A C 1
ATOM 835 O O . GLU A 1 106 ? 30.613 18.657 -52.948 1.00 67.62 106 GLU A O 1
ATOM 840 N N . LEU A 1 107 ? 32.445 18.746 -54.253 1.00 67.00 107 LEU A N 1
ATOM 841 C CA . LEU A 1 107 ? 32.321 17.373 -54.743 1.00 67.00 107 LEU A CA 1
ATOM 842 C C . LEU A 1 107 ? 32.381 16.360 -53.596 1.00 67.00 107 LEU A C 1
ATOM 844 O O . LEU A 1 107 ? 31.624 15.391 -53.588 1.00 67.00 107 LEU A O 1
ATOM 848 N N . ILE A 1 108 ? 33.260 16.584 -52.623 1.00 65.06 108 ILE A N 1
ATOM 849 C CA . ILE A 1 108 ? 33.425 15.681 -51.490 1.00 65.06 108 ILE A CA 1
ATOM 850 C C . ILE A 1 108 ? 32.269 15.830 -50.501 1.00 65.06 108 ILE A C 1
ATOM 852 O O . ILE A 1 108 ? 31.656 14.822 -50.165 1.00 65.06 108 ILE A O 1
ATOM 856 N N . LYS A 1 109 ? 31.853 17.056 -50.153 1.00 64.25 109 LYS A N 1
ATOM 857 C CA . LYS A 1 109 ? 30.647 17.293 -49.331 1.00 64.25 109 LYS A CA 1
ATOM 858 C C . LYS A 1 109 ? 29.390 16.658 -49.920 1.00 64.25 109 LYS A C 1
ATOM 860 O O . LYS A 1 109 ? 28.536 16.175 -49.185 1.00 64.25 109 LYS A O 1
ATOM 865 N N . LYS A 1 110 ? 29.264 16.630 -51.251 1.00 64.94 110 LYS A N 1
ATOM 866 C CA . LYS A 1 110 ? 28.153 15.956 -51.940 1.00 64.94 110 LYS A CA 1
ATOM 867 C C . LYS A 1 110 ? 28.177 14.428 -51.776 1.00 64.94 110 LYS A C 1
ATOM 869 O O . LYS A 1 110 ? 27.143 13.791 -51.963 1.00 64.94 110 LYS A O 1
ATOM 874 N N . ASN A 1 111 ? 29.332 13.854 -51.453 1.00 59.69 111 ASN A N 1
ATOM 875 C CA . ASN A 1 111 ? 29.548 12.418 -51.295 1.00 59.69 111 ASN A CA 1
ATOM 876 C C . ASN A 1 111 ? 29.800 11.992 -49.832 1.00 59.69 111 ASN A C 1
ATOM 878 O O . ASN A 1 111 ? 29.969 10.800 -49.583 1.00 59.69 111 ASN A O 1
ATOM 882 N N . GLU A 1 112 ? 29.803 12.921 -48.868 1.00 60.81 112 GLU A N 1
ATOM 883 C CA . GLU A 1 112 ? 29.884 12.601 -47.439 1.00 60.81 112 GLU A CA 1
ATOM 884 C C . GLU A 1 112 ? 28.607 11.893 -46.969 1.00 60.81 112 GLU A C 1
ATOM 886 O O . GLU A 1 112 ? 27.486 12.382 -47.132 1.00 60.81 112 GLU A O 1
ATOM 891 N N . THR A 1 113 ? 28.770 10.727 -46.347 1.00 59.25 113 THR A N 1
ATOM 892 C CA . THR A 1 113 ? 27.655 9.963 -45.791 1.00 59.25 113 THR A CA 1
ATOM 893 C C . THR A 1 113 ? 27.378 10.410 -44.358 1.00 59.25 113 THR A C 1
ATOM 895 O O . THR A 1 113 ? 27.926 9.851 -43.411 1.00 59.25 113 THR A O 1
ATOM 898 N N . VAL A 1 114 ? 26.513 11.411 -44.169 1.00 62.94 114 VAL A N 1
ATOM 899 C CA . VAL A 1 114 ? 26.104 11.852 -42.821 1.00 62.94 114 VAL A CA 1
ATOM 900 C C . VAL A 1 114 ? 25.055 10.888 -42.258 1.00 62.94 114 VAL A C 1
ATOM 902 O O . VAL A 1 114 ? 23.854 11.154 -42.292 1.00 62.94 114 VAL A O 1
ATOM 905 N N . THR A 1 115 ? 25.504 9.737 -41.761 1.00 69.69 115 THR A N 1
ATOM 906 C CA . THR A 1 115 ? 24.634 8.770 -41.078 1.00 69.69 115 THR A CA 1
ATOM 907 C C . THR A 1 115 ? 24.532 9.086 -39.590 1.00 69.69 115 THR A C 1
ATOM 909 O O . THR A 1 115 ? 25.551 9.330 -38.948 1.00 69.69 115 THR A O 1
ATOM 912 N N . THR A 1 116 ? 23.333 9.034 -39.006 1.00 76.38 116 THR A N 1
ATOM 913 C CA . THR A 1 116 ? 23.141 9.244 -37.557 1.00 76.38 116 THR A CA 1
ATOM 914 C C . THR A 1 116 ? 22.300 8.133 -36.940 1.00 76.38 116 THR A C 1
ATOM 916 O O . THR A 1 116 ? 21.426 7.574 -37.602 1.00 76.38 116 THR A O 1
ATOM 919 N N . MET A 1 117 ? 22.564 7.818 -35.669 1.00 78.25 117 MET A N 1
ATOM 920 C CA . MET A 1 117 ? 21.784 6.862 -34.881 1.00 78.25 117 MET A CA 1
ATOM 921 C C . MET A 1 117 ? 21.498 7.444 -33.495 1.00 78.25 117 MET A C 1
ATOM 923 O O . MET A 1 117 ? 22.427 7.749 -32.744 1.00 78.25 117 MET A O 1
ATOM 927 N N . THR A 1 118 ? 20.220 7.622 -33.162 1.00 82.75 118 THR A N 1
ATOM 928 C CA . THR A 1 118 ? 19.764 8.209 -31.892 1.00 82.75 118 THR A CA 1
ATOM 929 C C . THR A 1 118 ? 18.535 7.482 -31.354 1.00 82.75 118 THR A C 1
ATOM 931 O O . THR A 1 118 ? 17.861 6.769 -32.090 1.00 82.75 118 THR A O 1
ATOM 934 N N . ILE A 1 119 ? 18.244 7.650 -30.063 1.00 83.56 119 ILE A N 1
ATOM 935 C CA . ILE A 1 119 ? 16.998 7.186 -29.440 1.00 83.56 119 ILE A CA 1
ATOM 936 C C . ILE A 1 119 ? 16.176 8.426 -29.080 1.00 83.56 119 ILE A C 1
ATOM 938 O O . ILE A 1 119 ? 16.737 9.386 -28.545 1.00 83.56 119 ILE A O 1
ATOM 942 N N . ASP A 1 120 ? 14.888 8.435 -29.423 1.00 82.50 120 ASP A N 1
ATOM 943 C CA . ASP A 1 120 ? 13.970 9.519 -29.056 1.00 82.50 120 ASP A CA 1
ATOM 944 C C . ASP A 1 120 ? 13.290 9.303 -27.691 1.00 82.50 120 ASP A C 1
ATOM 946 O O . ASP A 1 120 ? 13.464 8.281 -27.034 1.00 82.50 120 ASP A O 1
ATOM 950 N N . GLU A 1 121 ? 12.500 10.287 -27.260 1.00 78.31 121 GLU A N 1
ATOM 951 C CA . GLU A 1 121 ? 11.746 10.269 -25.994 1.00 78.31 121 GLU A CA 1
ATOM 952 C C . GLU A 1 121 ? 10.650 9.183 -25.918 1.00 78.31 121 GLU A C 1
ATOM 954 O O . GLU A 1 121 ? 10.057 8.971 -24.864 1.00 78.31 121 GLU A O 1
ATOM 959 N N . HIS A 1 122 ? 10.377 8.494 -27.030 1.00 77.19 122 HIS A N 1
ATOM 960 C CA . HIS A 1 122 ? 9.389 7.423 -27.146 1.00 77.19 122 HIS A CA 1
ATOM 961 C C . HIS A 1 122 ? 10.052 6.052 -27.372 1.00 77.19 122 HIS A C 1
ATOM 963 O O . HIS A 1 122 ? 9.390 5.121 -27.842 1.00 77.19 122 HIS A O 1
ATOM 969 N N . ASP A 1 123 ? 11.347 5.932 -27.059 1.00 79.50 123 ASP A N 1
ATOM 970 C CA . ASP A 1 123 ? 12.148 4.716 -27.209 1.00 79.50 123 ASP A CA 1
ATOM 971 C C . ASP A 1 123 ? 12.164 4.192 -28.651 1.00 79.50 123 ASP A C 1
ATOM 973 O O . ASP A 1 123 ? 12.108 2.986 -28.907 1.00 79.50 123 ASP A O 1
ATOM 977 N N . ASN A 1 124 ? 12.207 5.089 -29.634 1.00 83.81 124 ASN A N 1
ATOM 978 C CA . ASN A 1 124 ? 12.462 4.692 -31.008 1.00 83.81 124 ASN A CA 1
ATOM 979 C C . ASN A 1 124 ? 13.928 4.896 -31.347 1.00 83.81 124 ASN A C 1
ATOM 981 O O . ASN A 1 124 ? 14.456 6.002 -31.232 1.00 83.81 124 ASN A O 1
ATOM 985 N N . LEU A 1 125 ? 14.559 3.837 -31.847 1.00 86.31 125 LEU A N 1
ATOM 986 C CA . LEU A 1 125 ? 15.845 3.937 -32.508 1.00 86.31 125 LEU A CA 1
ATOM 987 C C . LEU A 1 125 ? 15.625 4.583 -33.880 1.00 86.31 125 LEU A C 1
ATOM 989 O O . LEU A 1 125 ? 14.975 4.007 -34.758 1.00 86.31 125 LEU A O 1
ATOM 993 N N . ILE A 1 126 ? 16.146 5.792 -34.050 1.00 86.56 126 ILE A N 1
ATOM 994 C CA . ILE A 1 126 ? 16.110 6.556 -35.290 1.00 86.56 126 ILE A CA 1
ATOM 995 C C . ILE A 1 126 ? 17.466 6.407 -35.966 1.00 86.56 126 ILE A C 1
ATOM 997 O O . ILE A 1 126 ? 18.487 6.845 -35.439 1.00 86.56 126 ILE A O 1
ATOM 1001 N N . PHE A 1 127 ? 17.455 5.818 -37.156 1.00 84.31 127 PHE A N 1
ATOM 1002 C CA . PHE A 1 127 ? 18.596 5.787 -38.057 1.00 84.31 127 PHE A CA 1
ATOM 1003 C C . PHE A 1 127 ? 18.318 6.716 -39.238 1.00 84.31 127 PHE A C 1
ATOM 1005 O O . PHE A 1 127 ? 17.291 6.592 -39.905 1.00 84.31 127 PHE A O 1
ATOM 1012 N N . VAL A 1 128 ? 19.218 7.655 -39.506 1.00 83.19 128 VAL A N 1
ATOM 1013 C CA . VAL A 1 128 ? 19.173 8.488 -40.714 1.00 83.19 128 VAL A CA 1
ATOM 1014 C C . VAL A 1 128 ? 20.347 8.080 -41.579 1.00 83.19 128 VAL A C 1
ATOM 1016 O O . VAL A 1 128 ? 21.486 8.152 -41.123 1.00 83.19 128 VAL A O 1
ATOM 1019 N N . ASN A 1 129 ? 20.061 7.629 -42.798 1.00 73.56 129 ASN A N 1
ATOM 1020 C CA . ASN A 1 129 ? 21.095 7.236 -43.747 1.00 73.56 129 ASN A CA 1
ATOM 1021 C C . ASN A 1 129 ? 21.653 8.443 -44.524 1.00 73.56 129 ASN A C 1
ATOM 1023 O O . ASN A 1 129 ? 21.165 9.567 -44.409 1.00 73.56 129 ASN A O 1
ATOM 1027 N N . GLU A 1 130 ? 22.643 8.194 -45.375 1.00 69.69 130 GLU A N 1
ATOM 1028 C CA . GLU A 1 130 ? 23.341 9.193 -46.189 1.00 69.69 130 GLU A CA 1
ATOM 1029 C C . GLU A 1 130 ? 22.441 9.979 -47.155 1.00 69.69 130 GLU A C 1
ATOM 1031 O O . GLU A 1 130 ? 22.787 11.076 -47.582 1.00 69.69 130 GLU A O 1
ATOM 1036 N N . ARG A 1 131 ? 21.257 9.451 -47.482 1.00 72.75 131 ARG A N 1
ATOM 1037 C CA . ARG A 1 131 ? 20.261 10.114 -48.339 1.00 72.75 131 ARG A CA 1
ATOM 1038 C C . ARG A 1 131 ? 19.227 10.907 -47.543 1.00 72.75 131 ARG A C 1
ATOM 1040 O O . ARG A 1 131 ? 18.187 11.259 -48.095 1.00 72.75 131 ARG A O 1
ATOM 1047 N N . GLN A 1 132 ? 19.471 11.131 -46.250 1.00 70.38 132 GLN A N 1
ATOM 1048 C CA . GLN A 1 132 ? 18.506 11.681 -45.292 1.00 70.38 132 GLN A CA 1
ATOM 1049 C C . GLN A 1 132 ? 17.234 10.827 -45.144 1.00 70.38 132 GLN A C 1
ATOM 1051 O O . GLN A 1 132 ? 16.226 11.290 -44.605 1.00 70.38 132 GLN A O 1
ATOM 1056 N N . ALA A 1 133 ? 17.257 9.569 -45.598 1.00 77.06 133 ALA A N 1
ATOM 1057 C CA . ALA A 1 133 ? 16.133 8.672 -45.409 1.00 77.06 133 ALA A CA 1
ATOM 1058 C C . ALA A 1 133 ? 16.124 8.204 -43.953 1.00 77.06 133 ALA A C 1
ATOM 1060 O O . ALA A 1 133 ? 17.078 7.594 -43.461 1.00 77.06 133 ALA A O 1
ATOM 1061 N N . ARG A 1 134 ? 15.026 8.515 -43.265 1.00 83.44 134 ARG A N 1
ATOM 1062 C CA . ARG A 1 134 ? 14.800 8.147 -41.872 1.00 83.44 134 ARG A CA 1
ATOM 1063 C C . ARG A 1 134 ? 14.202 6.747 -41.800 1.00 83.44 134 ARG A C 1
ATOM 1065 O O . ARG A 1 134 ? 13.132 6.496 -42.349 1.00 83.44 134 ARG A O 1
ATOM 1072 N N . GLN A 1 135 ? 14.871 5.862 -41.079 1.00 84.00 135 GLN A N 1
ATOM 1073 C CA . GLN A 1 135 ? 14.337 4.588 -40.622 1.00 84.00 135 GLN A CA 1
ATOM 1074 C C . GLN A 1 135 ? 14.110 4.661 -39.115 1.00 84.00 135 GLN A C 1
ATOM 1076 O O . GLN A 1 135 ? 14.889 5.271 -38.381 1.00 84.00 135 GLN A O 1
ATOM 1081 N N . GLN A 1 136 ? 13.017 4.063 -38.659 1.00 86.25 136 GLN A N 1
ATOM 1082 C CA . GLN A 1 136 ? 12.625 4.088 -37.261 1.00 86.25 136 GLN A CA 1
ATOM 1083 C C . GLN A 1 136 ? 12.198 2.694 -36.829 1.00 86.25 136 GLN A C 1
ATOM 1085 O O . GLN A 1 136 ? 11.355 2.075 -37.479 1.00 86.25 136 GLN A O 1
ATOM 1090 N N . VAL A 1 137 ? 12.763 2.226 -35.720 1.00 84.44 137 VAL A N 1
ATOM 1091 C CA . VAL A 1 137 ? 12.364 0.975 -35.075 1.00 84.44 137 VAL A CA 1
ATOM 1092 C C . VAL A 1 137 ? 12.018 1.281 -33.630 1.00 84.44 137 VAL A C 1
ATOM 1094 O O . VAL A 1 137 ? 12.838 1.822 -32.890 1.00 84.44 137 VAL A O 1
ATOM 1097 N N . ASN A 1 138 ? 10.797 0.945 -33.224 1.00 80.06 138 ASN A N 1
ATOM 1098 C CA . ASN A 1 138 ? 10.414 1.034 -31.824 1.00 80.06 138 ASN A CA 1
ATOM 1099 C C . ASN A 1 138 ? 11.111 -0.087 -31.041 1.00 80.06 138 ASN A C 1
ATOM 1101 O O . ASN A 1 138 ? 10.971 -1.259 -31.396 1.00 80.06 138 ASN A O 1
ATOM 1105 N N . ILE A 1 139 ? 11.860 0.270 -29.998 1.00 79.94 139 ILE A N 1
ATOM 1106 C CA . ILE A 1 139 ? 12.594 -0.697 -29.174 1.00 79.94 139 ILE A CA 1
ATOM 1107 C C . ILE A 1 139 ? 11.902 -0.987 -27.839 1.00 79.94 139 ILE A C 1
ATOM 1109 O O . ILE A 1 139 ? 12.459 -1.737 -27.045 1.00 79.94 139 ILE A O 1
ATOM 1113 N N . ARG A 1 140 ? 10.676 -0.500 -27.584 1.00 67.62 140 ARG A N 1
ATOM 1114 C CA . ARG A 1 140 ? 9.934 -0.852 -26.353 1.00 67.62 140 ARG A CA 1
ATOM 1115 C C . ARG A 1 140 ? 9.672 -2.341 -26.225 1.00 67.62 140 ARG A C 1
ATOM 1117 O O . ARG A 1 140 ? 9.753 -2.882 -25.138 1.00 67.62 140 ARG A O 1
ATOM 1124 N N . ASN A 1 141 ? 9.477 -3.039 -27.340 1.00 62.31 141 ASN A N 1
ATOM 1125 C CA . ASN A 1 141 ? 9.356 -4.501 -27.318 1.00 62.31 141 ASN A CA 1
ATOM 1126 C C . ASN A 1 141 ? 10.657 -5.205 -26.868 1.00 62.31 141 ASN A C 1
ATOM 1128 O O . ASN A 1 141 ? 10.652 -6.404 -26.605 1.00 62.31 141 ASN A O 1
ATOM 1132 N N . VAL A 1 142 ? 11.778 -4.477 -26.817 1.00 68.06 142 VAL A N 1
ATOM 1133 C CA . VAL A 1 142 ? 13.082 -4.942 -26.325 1.00 68.06 142 VAL A CA 1
ATOM 1134 C C . VAL A 1 142 ? 13.357 -4.420 -24.907 1.00 68.06 142 VAL A C 1
ATOM 1136 O O . VAL A 1 142 ? 13.967 -5.134 -24.111 1.00 68.06 142 VAL A O 1
ATOM 1139 N N . VAL A 1 143 ? 12.904 -3.206 -24.576 1.00 69.62 143 VAL A N 1
ATOM 1140 C CA . VAL A 1 143 ? 13.006 -2.603 -23.238 1.00 69.62 143 VAL A CA 1
ATOM 1141 C C . VAL A 1 143 ? 11.867 -3.124 -22.362 1.00 69.62 143 VAL A C 1
ATOM 1143 O O . VAL A 1 143 ? 10.748 -2.629 -22.402 1.00 69.62 143 VAL A O 1
ATOM 1146 N N . LYS A 1 144 ? 12.165 -4.163 -21.588 1.00 77.12 144 LYS A N 1
ATOM 1147 C CA . LYS A 1 144 ? 11.207 -4.833 -20.705 1.00 77.12 144 LYS A CA 1
ATOM 1148 C C . LYS A 1 144 ? 11.183 -4.168 -19.334 1.00 77.12 144 LYS A C 1
ATOM 1150 O O . LYS A 1 144 ? 12.233 -3.791 -18.811 1.00 77.12 144 LYS A O 1
ATOM 1155 N N . GLU A 1 145 ? 10.001 -4.084 -18.745 1.00 85.81 145 GLU A N 1
ATOM 1156 C CA . GLU A 1 145 ? 9.823 -3.641 -17.365 1.00 85.81 145 GLU A CA 1
ATOM 1157 C C . GLU A 1 145 ? 10.320 -4.714 -16.375 1.00 85.81 145 GLU A C 1
ATOM 1159 O O . GLU A 1 145 ? 10.383 -5.899 -16.718 1.00 85.81 145 GLU A O 1
ATOM 1164 N N . PRO A 1 146 ? 10.677 -4.351 -15.126 1.00 85.56 146 PRO A N 1
ATOM 1165 C CA . PRO A 1 146 ? 11.261 -5.290 -14.166 1.00 85.56 146 PRO A CA 1
ATOM 1166 C C . PRO A 1 146 ? 10.263 -6.307 -13.576 1.00 85.56 146 PRO A C 1
ATOM 1168 O O . PRO A 1 146 ? 10.629 -7.047 -12.660 1.00 85.56 146 PRO A O 1
ATOM 1171 N N . TRP A 1 147 ? 9.018 -6.354 -14.063 1.00 89.25 147 TRP A N 1
ATOM 1172 C CA . TRP A 1 147 ? 7.980 -7.290 -13.621 1.00 89.25 147 TRP A CA 1
ATOM 1173 C C . TRP A 1 147 ? 7.341 -8.059 -14.784 1.00 89.25 147 TRP A C 1
ATOM 1175 O O . TRP A 1 147 ? 7.534 -7.750 -15.958 1.00 89.25 147 TRP A O 1
ATOM 1185 N N . HIS A 1 148 ? 6.575 -9.094 -14.442 1.00 91.31 148 HIS A N 1
ATOM 1186 C CA . HIS A 1 148 ? 5.773 -9.870 -15.387 1.00 91.31 148 HIS A CA 1
ATOM 1187 C C . HIS A 1 148 ? 4.313 -9.416 -15.334 1.00 91.31 148 HIS A C 1
ATOM 1189 O O . HIS A 1 148 ? 3.844 -8.992 -14.282 1.00 91.31 148 HIS A O 1
ATOM 1195 N N . LYS A 1 149 ? 3.575 -9.546 -16.434 1.00 92.56 149 LYS A N 1
ATOM 1196 C CA . LYS A 1 149 ? 2.139 -9.260 -16.501 1.00 92.56 149 LYS A CA 1
ATOM 1197 C C . LYS A 1 149 ? 1.329 -10.244 -15.656 1.00 92.56 149 LYS A C 1
ATOM 1199 O O . LYS A 1 149 ? 1.565 -11.452 -15.714 1.00 92.56 149 LYS A O 1
ATOM 1204 N N . ALA A 1 150 ? 0.349 -9.745 -14.906 1.00 92.75 150 ALA A N 1
ATOM 1205 C CA . ALA A 1 150 ? -0.544 -10.567 -14.079 1.00 92.75 150 ALA A CA 1
ATOM 1206 C C . ALA A 1 150 ? -1.459 -11.498 -14.878 1.00 92.75 150 ALA A C 1
ATOM 1208 O O . ALA A 1 150 ? -1.833 -12.556 -14.378 1.00 92.75 150 ALA A O 1
ATOM 1209 N N . GLU A 1 151 ? -1.793 -11.137 -16.112 1.00 93.31 151 GLU A N 1
ATOM 1210 C CA . GLU A 1 151 ? -2.738 -11.870 -16.951 1.00 93.31 151 GLU A CA 1
ATOM 1211 C C . GLU A 1 151 ? -2.151 -13.169 -17.507 1.00 93.31 151 GLU A C 1
ATOM 1213 O O . GLU A 1 151 ? -2.849 -14.179 -17.593 1.00 93.31 151 GLU A O 1
ATOM 1218 N N . ASP A 1 152 ? -0.884 -13.136 -17.924 1.00 92.88 152 ASP A N 1
ATOM 1219 C CA . ASP A 1 152 ? -0.271 -14.211 -18.709 1.00 92.88 152 ASP A CA 1
ATOM 1220 C C . ASP A 1 152 ? 1.159 -14.576 -18.278 1.00 92.88 152 ASP A C 1
ATOM 1222 O O . ASP A 1 152 ? 1.764 -15.469 -18.873 1.00 92.88 152 ASP A O 1
ATOM 1226 N N . ASN A 1 153 ? 1.699 -13.928 -17.236 1.00 91.88 153 ASN A N 1
ATOM 1227 C CA . ASN A 1 153 ? 3.058 -14.139 -16.729 1.00 91.88 153 ASN A CA 1
ATOM 1228 C C . ASN A 1 153 ? 4.160 -13.940 -17.795 1.00 91.88 153 ASN A C 1
ATOM 1230 O O . ASN A 1 153 ? 5.272 -14.458 -17.661 1.00 91.88 153 ASN A O 1
ATOM 1234 N N . THR A 1 154 ? 3.875 -13.195 -18.863 1.00 91.25 154 THR A N 1
ATOM 1235 C CA . THR A 1 154 ? 4.899 -12.752 -19.816 1.00 91.25 154 THR A CA 1
ATOM 1236 C C . THR A 1 154 ? 5.526 -11.440 -19.344 1.00 91.25 154 THR A C 1
ATOM 1238 O O . THR A 1 154 ? 4.997 -10.772 -18.461 1.00 91.25 154 THR A O 1
ATOM 1241 N N . GLU A 1 155 ? 6.691 -11.081 -19.872 1.00 88.50 155 GLU A N 1
ATOM 1242 C CA . GLU A 1 155 ? 7.411 -9.871 -19.454 1.00 88.50 155 GLU A CA 1
ATOM 1243 C C . GLU A 1 155 ? 6.572 -8.612 -19.744 1.00 88.50 155 GLU A C 1
ATOM 1245 O O . GLU A 1 155 ? 5.943 -8.510 -20.802 1.00 88.50 155 GLU A O 1
ATOM 1250 N N . ALA A 1 156 ? 6.537 -7.663 -18.803 1.00 88.69 156 ALA A N 1
ATOM 1251 C CA . ALA A 1 156 ? 5.793 -6.421 -18.984 1.00 88.69 156 ALA A CA 1
ATOM 1252 C C . ALA A 1 156 ? 6.514 -5.469 -19.951 1.00 88.69 156 ALA A C 1
ATOM 1254 O O . ALA A 1 156 ? 7.746 -5.415 -20.016 1.00 88.69 156 ALA A O 1
ATOM 1255 N N . THR A 1 157 ? 5.720 -4.728 -20.723 1.00 85.12 157 THR A N 1
ATOM 1256 C CA . THR A 1 157 ? 6.207 -3.809 -21.774 1.00 85.12 157 THR A CA 1
ATOM 1257 C C . THR A 1 157 ? 5.684 -2.386 -21.599 1.00 85.12 157 THR A C 1
ATOM 1259 O O . THR A 1 157 ? 6.120 -1.475 -22.304 1.00 85.12 157 THR A O 1
ATOM 1262 N N . ALA A 1 158 ? 4.751 -2.184 -20.666 1.00 84.19 158 ALA A N 1
ATOM 1263 C CA . ALA A 1 158 ? 4.227 -0.882 -20.300 1.00 84.19 158 ALA A CA 1
ATOM 1264 C C . ALA A 1 158 ? 4.121 -0.738 -18.778 1.00 84.19 158 ALA A C 1
ATOM 1266 O O . ALA A 1 158 ? 3.708 -1.658 -18.077 1.00 84.19 158 ALA A O 1
ATOM 1267 N N . LEU A 1 159 ? 4.369 0.476 -18.279 1.00 85.38 159 LEU A N 1
ATOM 1268 C CA . LEU A 1 159 ? 4.193 0.825 -16.863 1.00 85.38 159 LEU A CA 1
ATOM 1269 C C . LEU A 1 159 ? 2.756 0.627 -16.342 1.00 85.38 159 LEU A C 1
ATOM 1271 O O . LEU A 1 159 ? 2.544 0.575 -15.134 1.00 85.38 159 LEU A O 1
ATOM 1275 N N . SER A 1 160 ? 1.766 0.564 -17.236 1.00 89.06 160 SER A N 1
ATOM 1276 C CA . SER A 1 160 ? 0.359 0.317 -16.902 1.00 89.06 160 SER A CA 1
ATOM 1277 C C . SER A 1 160 ? -0.006 -1.165 -16.807 1.00 89.06 160 SER A C 1
ATOM 1279 O O . SER A 1 160 ? -1.135 -1.471 -16.431 1.00 89.06 160 SER A O 1
ATOM 1281 N N . ASP A 1 161 ? 0.896 -2.070 -17.194 1.00 90.94 161 ASP A N 1
ATOM 1282 C CA . ASP A 1 161 ? 0.653 -3.508 -17.131 1.00 90.94 161 ASP A CA 1
ATOM 1283 C C . ASP A 1 161 ? 0.543 -3.969 -15.669 1.00 90.94 161 ASP A C 1
ATOM 1285 O O . ASP A 1 161 ? 1.354 -3.585 -14.820 1.00 90.94 161 ASP A O 1
ATOM 1289 N N . ASN A 1 162 ? -0.431 -4.833 -15.372 1.00 92.62 162 ASN A N 1
ATOM 1290 C CA . ASN A 1 162 ? -0.621 -5.358 -14.022 1.00 92.62 162 ASN A CA 1
ATOM 1291 C C . ASN A 1 162 ? 0.612 -6.144 -13.552 1.00 92.62 162 ASN A C 1
ATOM 1293 O O . ASN A 1 162 ? 1.166 -6.962 -14.285 1.00 92.62 162 ASN A O 1
ATOM 1297 N N . ILE A 1 163 ? 1.023 -5.919 -12.304 1.00 92.75 163 ILE A N 1
ATOM 1298 C CA . ILE A 1 163 ? 2.254 -6.483 -11.744 1.00 92.75 163 ILE A CA 1
ATOM 1299 C C . ILE A 1 163 ? 2.016 -7.902 -11.216 1.00 92.75 163 ILE A C 1
ATOM 1301 O O . ILE A 1 163 ? 1.247 -8.105 -10.278 1.00 92.75 163 ILE A O 1
ATOM 1305 N N . PHE A 1 164 ? 2.752 -8.875 -11.750 1.00 91.69 164 PHE A N 1
ATOM 1306 C CA . PHE A 1 164 ? 2.913 -10.209 -11.179 1.00 91.69 164 PHE A CA 1
ATOM 1307 C C . PHE A 1 164 ? 4.290 -10.364 -10.544 1.00 91.69 164 PHE A C 1
ATOM 1309 O O . PHE A 1 164 ? 5.322 -10.301 -11.218 1.00 91.69 164 PHE A O 1
ATOM 1316 N N . THR A 1 165 ? 4.304 -10.642 -9.240 1.00 87.88 165 THR A N 1
ATOM 1317 C CA . THR A 1 165 ? 5.507 -11.054 -8.512 1.00 87.88 165 THR A CA 1
ATOM 1318 C C . THR A 1 165 ? 5.165 -12.202 -7.569 1.00 87.88 165 THR A C 1
ATOM 1320 O O . THR A 1 165 ? 4.380 -12.027 -6.642 1.00 87.88 165 THR A O 1
ATOM 1323 N N . ASN A 1 166 ? 5.783 -13.371 -7.751 1.00 85.25 166 ASN A N 1
ATOM 1324 C CA . ASN A 1 166 ? 5.644 -14.484 -6.796 1.00 85.25 166 ASN A CA 1
ATOM 1325 C C . ASN A 1 166 ? 6.598 -14.350 -5.581 1.00 85.25 166 ASN A C 1
ATOM 1327 O O . ASN A 1 166 ? 6.452 -15.021 -4.551 1.00 85.25 166 ASN A O 1
ATOM 1331 N N . GLY A 1 167 ? 7.612 -13.491 -5.723 1.00 88.69 167 GLY A N 1
ATOM 1332 C CA . GLY A 1 167 ? 8.600 -13.191 -4.694 1.00 88.69 167 GLY A CA 1
ATOM 1333 C C . GLY A 1 167 ? 8.083 -12.253 -3.603 1.00 88.69 167 GLY A C 1
ATOM 1334 O O . GLY A 1 167 ? 6.899 -11.941 -3.516 1.00 88.69 167 GLY A O 1
ATOM 1335 N N . TRP A 1 168 ? 9.004 -11.816 -2.754 1.00 92.44 168 TRP A N 1
ATOM 1336 C CA . TRP A 1 168 ? 8.759 -10.803 -1.733 1.00 92.44 168 TRP A CA 1
ATOM 1337 C C . TRP A 1 168 ? 8.972 -9.396 -2.305 1.00 92.44 168 TRP A C 1
ATOM 1339 O O . TRP A 1 168 ? 9.890 -9.183 -3.100 1.00 92.44 168 TRP A O 1
ATOM 1349 N N . VAL A 1 169 ? 8.151 -8.437 -1.874 1.00 92.31 169 VAL A N 1
ATOM 1350 C CA . VAL A 1 169 ? 8.212 -7.027 -2.277 1.00 92.31 169 VAL A CA 1
ATOM 1351 C C . VAL A 1 169 ? 8.610 -6.158 -1.085 1.00 92.31 169 VAL A C 1
ATOM 1353 O O . VAL A 1 169 ? 7.967 -6.172 -0.036 1.00 92.31 169 VAL A O 1
ATOM 1356 N N . GLY A 1 170 ? 9.663 -5.362 -1.264 1.00 92.94 170 GLY A N 1
ATOM 1357 C CA . GLY A 1 170 ? 10.128 -4.382 -0.288 1.00 92.94 170 GLY A CA 1
ATOM 1358 C C . GLY A 1 170 ? 9.931 -2.954 -0.790 1.00 92.94 170 GLY A C 1
ATOM 1359 O O . GLY A 1 170 ? 10.461 -2.603 -1.840 1.00 92.94 170 GLY A O 1
ATOM 1360 N N . VAL A 1 171 ? 9.226 -2.111 -0.032 1.00 94.56 171 VAL A N 1
ATOM 1361 C CA . VAL A 1 171 ? 8.971 -0.700 -0.380 1.00 94.56 171 VAL A CA 1
ATOM 1362 C C . VAL A 1 171 ? 9.687 0.221 0.606 1.00 94.56 171 VAL A C 1
ATOM 1364 O O . VAL A 1 171 ? 9.531 0.085 1.818 1.00 94.56 171 VAL A O 1
ATOM 1367 N N . GLY A 1 172 ? 10.481 1.169 0.098 1.00 94.88 172 GLY A N 1
ATOM 1368 C CA . GLY A 1 172 ? 11.209 2.145 0.927 1.00 94.88 172 GLY A CA 1
ATOM 1369 C C . GLY A 1 172 ? 12.421 1.579 1.684 1.00 94.88 172 GLY A C 1
ATOM 1370 O O . GLY A 1 172 ? 12.919 2.209 2.617 1.00 94.88 172 GLY A O 1
ATOM 1371 N N . LEU A 1 173 ? 12.893 0.384 1.317 1.00 94.56 173 LEU A N 1
ATOM 1372 C CA . LEU A 1 173 ? 14.030 -0.287 1.954 1.00 94.56 173 LEU A CA 1
ATOM 1373 C C . LEU A 1 173 ? 15.334 -0.030 1.189 1.00 94.56 173 LEU A C 1
ATOM 1375 O O . LEU A 1 173 ? 15.359 0.011 -0.039 1.00 94.56 173 LEU A O 1
ATOM 1379 N N . THR A 1 174 ? 16.439 0.097 1.922 1.00 95.31 174 THR A N 1
ATOM 1380 C CA . THR A 1 174 ? 17.784 0.175 1.334 1.00 95.31 174 THR A CA 1
ATOM 1381 C C . THR A 1 174 ? 18.272 -1.206 0.876 1.00 95.31 174 THR A C 1
ATOM 1383 O O . THR A 1 174 ? 17.844 -2.224 1.431 1.00 95.31 174 THR A O 1
ATOM 1386 N N . PRO A 1 175 ? 19.234 -1.288 -0.066 1.00 93.44 175 PRO A N 1
ATOM 1387 C CA . PRO A 1 175 ? 19.783 -2.569 -0.518 1.00 93.44 175 PRO A CA 1
ATOM 1388 C C . PRO A 1 175 ? 20.333 -3.451 0.612 1.00 93.44 175 PRO A C 1
ATOM 1390 O O . PRO A 1 175 ? 20.219 -4.673 0.549 1.00 93.44 175 PRO A O 1
ATOM 1393 N N . GLN A 1 176 ? 20.910 -2.849 1.658 1.00 93.19 176 GLN A N 1
ATOM 1394 C CA . GLN A 1 176 ? 21.418 -3.588 2.814 1.00 93.19 176 GLN A CA 1
ATOM 1395 C C . GLN A 1 176 ? 20.276 -4.204 3.638 1.00 93.19 176 GLN A C 1
ATOM 1397 O O . GLN A 1 176 ? 20.318 -5.393 3.943 1.00 93.19 176 GLN A O 1
ATOM 1402 N N . GLN A 1 177 ? 19.219 -3.433 3.911 1.00 92.56 177 GLN A N 1
ATOM 1403 C CA . GLN A 1 177 ? 18.033 -3.928 4.620 1.00 92.56 177 GLN A CA 1
ATOM 1404 C C . GLN A 1 177 ? 17.322 -5.041 3.843 1.00 92.56 177 GLN A C 1
ATOM 1406 O O . GLN A 1 177 ? 16.852 -6.000 4.446 1.00 92.56 177 GLN A O 1
ATOM 1411 N N . VAL A 1 178 ? 17.256 -4.940 2.510 1.00 92.44 178 VAL A N 1
ATOM 1412 C CA . VAL A 1 178 ? 16.677 -5.989 1.654 1.00 92.44 178 VAL A CA 1
ATOM 1413 C C . VAL A 1 178 ? 17.487 -7.281 1.753 1.00 92.44 178 VAL A C 1
ATOM 1415 O O . VAL A 1 178 ? 16.904 -8.348 1.939 1.00 92.44 178 VAL A O 1
ATOM 1418 N N . LYS A 1 179 ? 18.824 -7.197 1.682 1.00 91.38 179 LYS A N 1
ATOM 1419 C CA . LYS A 1 179 ? 19.695 -8.372 1.837 1.00 91.38 179 LYS A CA 1
ATOM 1420 C C . LYS A 1 179 ? 19.446 -9.070 3.167 1.00 91.38 179 LYS A C 1
ATOM 1422 O O . LYS A 1 179 ? 19.295 -10.283 3.180 1.00 91.38 179 LYS A O 1
ATOM 1427 N N . GLU A 1 180 ? 19.370 -8.332 4.265 1.00 90.06 180 GLU A N 1
ATOM 1428 C CA . GLU A 1 180 ? 19.100 -8.907 5.588 1.00 90.06 180 GLU A CA 1
ATOM 1429 C C . GLU A 1 180 ? 17.684 -9.495 5.685 1.00 90.06 180 GLU A C 1
ATOM 1431 O O . GLU A 1 180 ? 17.512 -10.607 6.181 1.00 90.06 180 GLU A O 1
ATOM 1436 N N . ALA A 1 181 ? 16.679 -8.790 5.156 1.00 89.50 181 ALA A N 1
ATOM 1437 C CA . ALA A 1 181 ? 15.285 -9.222 5.186 1.00 89.50 181 ALA A CA 1
ATOM 1438 C C . ALA A 1 181 ? 15.075 -10.564 4.477 1.00 89.50 181 ALA A C 1
ATOM 1440 O O . ALA A 1 181 ? 14.445 -11.446 5.052 1.00 89.50 181 ALA A O 1
ATOM 1441 N N . ILE A 1 182 ? 15.638 -10.737 3.276 1.00 88.81 182 ILE A N 1
ATOM 1442 C CA . ILE A 1 182 ? 15.453 -11.943 2.452 1.00 88.81 182 ILE A CA 1
ATOM 1443 C C . ILE A 1 182 ? 15.982 -13.211 3.146 1.00 88.81 182 ILE A C 1
ATOM 1445 O O . ILE A 1 182 ? 15.401 -14.280 2.977 1.00 88.81 182 ILE A O 1
ATOM 1449 N N . HIS A 1 183 ? 17.030 -13.111 3.971 1.00 88.50 183 HIS A N 1
ATOM 1450 C CA . HIS A 1 183 ? 17.565 -14.264 4.713 1.00 88.50 183 HIS A CA 1
ATOM 1451 C C . HIS A 1 183 ? 16.711 -14.661 5.931 1.00 88.50 183 HIS A C 1
ATOM 1453 O O . HIS A 1 183 ? 16.882 -15.755 6.469 1.00 88.50 183 HIS A O 1
ATOM 1459 N N . HIS A 1 184 ? 15.793 -13.793 6.366 1.00 87.56 184 HIS A N 1
ATOM 1460 C CA . HIS A 1 184 ? 14.989 -13.960 7.579 1.00 87.56 184 HIS A CA 1
ATOM 1461 C C . HIS A 1 184 ? 13.503 -13.633 7.350 1.00 87.56 184 HIS A C 1
ATOM 1463 O O . HIS A 1 184 ? 12.835 -13.097 8.238 1.00 87.56 184 HIS A O 1
ATOM 1469 N N . LEU A 1 185 ? 12.977 -13.927 6.156 1.00 89.75 185 LEU A N 1
ATOM 1470 C CA . LEU A 1 185 ? 11.555 -13.748 5.863 1.00 89.75 185 LEU A CA 1
ATOM 1471 C C . LEU A 1 185 ? 10.710 -14.722 6.678 1.00 89.75 185 LEU A C 1
ATOM 1473 O O . LEU A 1 185 ? 11.046 -15.901 6.817 1.00 89.75 185 LEU A O 1
ATOM 1477 N N . LYS A 1 186 ? 9.576 -14.231 7.176 1.00 88.62 186 LYS A N 1
ATOM 1478 C CA . LYS A 1 186 ? 8.530 -15.126 7.665 1.00 88.62 186 LYS A CA 1
ATOM 1479 C C . LYS A 1 186 ? 7.937 -15.877 6.462 1.00 88.62 186 LYS A C 1
ATOM 1481 O O . LYS A 1 186 ? 7.839 -15.273 5.392 1.00 88.62 186 LYS A O 1
ATOM 1486 N N . PRO A 1 187 ? 7.541 -17.155 6.604 1.00 86.75 187 PRO A N 1
ATOM 1487 C CA . PRO A 1 187 ? 7.027 -17.952 5.484 1.00 86.75 187 PRO A CA 1
ATOM 1488 C C . PRO A 1 187 ? 5.852 -17.312 4.723 1.00 86.75 187 PRO A C 1
ATOM 1490 O O . PRO A 1 187 ? 5.699 -17.532 3.525 1.00 86.75 187 PRO A O 1
ATOM 1493 N N . ASP A 1 188 ? 5.049 -16.509 5.414 1.00 87.00 188 ASP A N 1
ATOM 1494 C CA . ASP A 1 188 ? 3.835 -15.837 4.948 1.00 87.00 188 ASP A CA 1
ATOM 1495 C C . ASP A 1 188 ? 4.045 -14.357 4.569 1.00 87.00 188 ASP A C 1
ATOM 1497 O O . ASP A 1 188 ? 3.131 -13.697 4.074 1.00 87.00 188 ASP A O 1
ATOM 1501 N N . GLU A 1 189 ? 5.245 -13.807 4.759 1.00 91.31 189 GLU A N 1
ATOM 1502 C CA . GLU A 1 189 ? 5.516 -12.404 4.457 1.00 91.31 189 GLU A CA 1
ATOM 1503 C C . GLU A 1 189 ? 5.811 -12.205 2.965 1.00 91.31 189 GLU A C 1
ATOM 1505 O O . GLU A 1 189 ? 6.845 -12.634 2.451 1.00 91.31 189 GLU A O 1
ATOM 1510 N N . LYS A 1 190 ? 4.921 -11.489 2.269 1.00 90.88 190 LYS A N 1
ATOM 1511 C CA . LYS A 1 190 ? 5.095 -11.112 0.854 1.00 90.88 190 LYS A CA 1
ATOM 1512 C C . LYS A 1 190 ? 5.358 -9.627 0.623 1.00 90.88 190 LYS A C 1
ATOM 1514 O O . LYS A 1 190 ? 5.857 -9.272 -0.440 1.00 90.88 190 LYS A O 1
ATOM 1519 N N . LEU A 1 191 ? 5.064 -8.771 1.600 1.00 92.62 191 LEU A N 1
ATOM 1520 C CA . LEU A 1 191 ? 5.199 -7.321 1.484 1.00 92.62 191 LEU A CA 1
ATOM 1521 C C . LEU A 1 191 ? 5.778 -6.728 2.771 1.00 92.62 191 LEU A C 1
ATOM 1523 O O . LEU A 1 191 ? 5.226 -6.928 3.852 1.00 92.62 191 LEU A O 1
ATOM 1527 N N . ARG A 1 192 ? 6.855 -5.948 2.645 1.00 94.25 192 ARG A N 1
ATOM 1528 C CA . ARG A 1 192 ? 7.421 -5.139 3.732 1.00 94.25 192 ARG A CA 1
ATOM 1529 C C . ARG A 1 192 ? 7.550 -3.692 3.298 1.00 94.25 192 ARG A C 1
ATOM 1531 O O . ARG A 1 192 ? 8.055 -3.404 2.216 1.00 94.25 192 ARG A O 1
ATOM 1538 N N . ILE A 1 193 ? 7.148 -2.778 4.171 1.00 94.88 193 ILE A N 1
ATOM 1539 C CA . ILE A 1 193 ? 7.147 -1.344 3.889 1.00 94.88 193 ILE A CA 1
ATOM 1540 C C . ILE A 1 193 ? 7.922 -0.628 4.991 1.00 94.88 193 ILE A C 1
ATOM 1542 O O . ILE A 1 193 ? 7.659 -0.829 6.174 1.00 94.88 193 ILE A O 1
ATOM 1546 N N . ASN A 1 194 ? 8.883 0.202 4.598 1.00 95.06 194 ASN A N 1
ATOM 1547 C CA . ASN A 1 194 ? 9.572 1.136 5.480 1.00 95.06 194 ASN A CA 1
ATOM 1548 C C . ASN A 1 194 ? 9.035 2.548 5.226 1.00 95.06 194 ASN A C 1
ATOM 1550 O O . ASN A 1 194 ? 9.520 3.267 4.353 1.00 95.06 194 ASN A O 1
ATOM 1554 N N . GLY A 1 195 ? 7.984 2.909 5.957 1.00 93.88 195 GLY A N 1
ATOM 1555 C CA . GLY A 1 195 ? 7.260 4.165 5.791 1.00 93.88 195 GLY A CA 1
ATOM 1556 C C . GLY A 1 195 ? 5.784 4.025 6.153 1.00 93.88 195 GLY A C 1
ATOM 1557 O O . GLY A 1 195 ? 5.343 2.978 6.623 1.00 93.88 195 GLY A O 1
ATOM 1558 N N . SER A 1 196 ? 5.024 5.099 5.933 1.00 94.12 196 SER A N 1
ATOM 1559 C CA . SER A 1 196 ? 3.568 5.105 6.129 1.00 94.12 196 SER A CA 1
ATOM 1560 C C . SER A 1 196 ? 2.836 4.662 4.864 1.00 94.12 196 SER A C 1
ATOM 1562 O O . SER A 1 196 ? 3.256 4.987 3.754 1.00 94.12 196 SER A O 1
ATOM 1564 N N . ILE A 1 197 ? 1.717 3.958 5.042 1.00 92.75 197 ILE A N 1
ATOM 1565 C CA . ILE A 1 197 ? 0.801 3.579 3.963 1.00 92.75 197 ILE A CA 1
ATOM 1566 C C . ILE A 1 197 ? -0.374 4.557 3.987 1.00 92.75 197 ILE A C 1
ATOM 1568 O O . ILE A 1 197 ? -1.117 4.604 4.965 1.00 92.75 197 ILE A O 1
ATOM 1572 N N . TYR A 1 198 ? -0.549 5.323 2.913 1.00 90.38 198 TYR A N 1
ATOM 1573 C CA . TYR A 1 198 ? -1.709 6.194 2.733 1.00 90.38 198 TYR A CA 1
ATOM 1574 C C . TYR A 1 198 ? -2.717 5.492 1.827 1.00 90.38 198 TYR A C 1
ATOM 1576 O O . TYR A 1 198 ? -2.485 5.348 0.628 1.00 90.38 198 TYR A O 1
ATOM 1584 N N . ALA A 1 199 ? -3.829 5.046 2.404 1.00 88.56 199 ALA A N 1
ATOM 1585 C CA . ALA A 1 199 ? -4.947 4.488 1.658 1.00 88.56 199 ALA A CA 1
ATOM 1586 C C . ALA A 1 199 ? -6.028 5.552 1.447 1.00 88.56 199 ALA A C 1
ATOM 1588 O O . ALA A 1 199 ? -6.297 6.365 2.332 1.00 88.56 199 ALA A O 1
ATOM 1589 N N . ARG A 1 200 ? -6.653 5.551 0.267 1.00 86.44 200 ARG A N 1
ATOM 1590 C CA . ARG A 1 200 ? -7.765 6.450 -0.042 1.00 86.44 200 ARG A CA 1
ATOM 1591 C C . ARG A 1 200 ? -9.078 5.776 0.339 1.00 86.44 200 ARG A C 1
ATOM 1593 O O . ARG A 1 200 ? -9.457 4.799 -0.295 1.00 86.44 200 ARG A O 1
ATOM 1600 N N . ASN A 1 201 ? -9.783 6.361 1.299 1.00 83.69 201 ASN A N 1
ATOM 1601 C CA . ASN A 1 201 ? -11.148 5.982 1.655 1.00 83.69 201 ASN A CA 1
ATOM 1602 C C . ASN A 1 201 ? -12.119 7.132 1.357 1.00 83.69 201 ASN A C 1
ATOM 1604 O O . ASN A 1 201 ? -11.702 8.279 1.180 1.00 83.69 201 ASN A O 1
ATOM 1608 N N . SER A 1 202 ? -13.409 6.818 1.268 1.00 81.44 202 SER A N 1
ATOM 1609 C CA . SER A 1 202 ? -14.478 7.784 0.987 1.00 81.44 202 SER A CA 1
ATOM 1610 C C . SER A 1 202 ? -14.981 8.529 2.227 1.00 81.44 202 SER A C 1
ATOM 1612 O O . SER A 1 202 ? -15.540 9.611 2.071 1.00 81.44 202 SER A O 1
ATOM 1614 N N . TYR A 1 203 ? -14.782 7.987 3.431 1.00 84.75 203 TYR A N 1
ATOM 1615 C CA . TYR A 1 203 ? -15.258 8.564 4.691 1.00 84.75 203 TYR A CA 1
ATOM 1616 C C . TYR A 1 203 ? -14.339 8.212 5.871 1.00 84.75 203 TYR A C 1
ATOM 1618 O O . TYR A 1 203 ? -13.426 7.391 5.752 1.00 84.75 203 TYR A O 1
ATOM 1626 N N . TYR A 1 204 ? -14.591 8.858 7.009 1.00 87.94 204 TYR A N 1
ATOM 1627 C CA . TYR A 1 204 ? -13.941 8.640 8.301 1.00 87.94 204 TYR A CA 1
ATOM 1628 C C . TYR A 1 204 ? -15.022 8.565 9.391 1.00 87.94 204 TYR A C 1
ATOM 1630 O O . TYR A 1 204 ? -16.115 9.086 9.175 1.00 87.94 204 TYR A O 1
ATOM 1638 N N . ALA A 1 205 ? -14.755 7.886 10.510 1.00 91.06 205 ALA A N 1
ATOM 1639 C CA . ALA A 1 205 ? -15.792 7.476 11.468 1.00 91.06 205 ALA A CA 1
ATOM 1640 C C . ALA A 1 205 ? -16.449 8.615 12.274 1.00 91.06 205 ALA A C 1
ATOM 1642 O O . ALA A 1 205 ? -17.461 8.360 12.918 1.00 91.06 205 ALA A O 1
ATOM 1643 N N . ASP A 1 206 ? -15.967 9.858 12.162 1.00 89.69 206 ASP A N 1
ATOM 1644 C CA . ASP A 1 206 ? -16.465 11.035 12.900 1.00 89.69 206 ASP A CA 1
ATOM 1645 C C . ASP A 1 206 ? -17.994 11.252 12.812 1.00 89.69 206 ASP A C 1
ATOM 1647 O O . ASP A 1 206 ? -18.590 11.888 13.687 1.00 89.69 206 ASP A O 1
ATOM 1651 N N . TYR A 1 207 ? -18.663 10.672 11.805 1.00 92.94 207 TYR A N 1
ATOM 1652 C CA . TYR A 1 207 ? -20.125 10.666 11.713 1.00 92.94 207 TYR A CA 1
ATOM 1653 C C . TYR A 1 207 ? -20.831 10.080 12.942 1.00 92.94 207 TYR A C 1
ATOM 1655 O O . TYR A 1 207 ? -22.013 10.379 13.141 1.00 92.94 207 TYR A O 1
ATOM 1663 N N . VAL A 1 208 ? -20.164 9.244 13.748 1.00 94.81 208 VAL A N 1
ATOM 1664 C CA . VAL A 1 208 ? -20.736 8.672 14.976 1.00 94.81 208 VAL A CA 1
ATOM 1665 C C . VAL A 1 208 ? -21.075 9.787 15.960 1.00 94.81 208 VAL A C 1
ATOM 1667 O O . VAL A 1 208 ? -22.225 9.904 16.394 1.00 94.81 208 VAL A O 1
ATOM 1670 N N . PHE A 1 209 ? -20.099 10.641 16.273 1.00 94.38 209 PHE A N 1
ATOM 1671 C CA . PHE A 1 209 ? -20.299 11.758 17.191 1.00 94.38 209 PHE A CA 1
ATOM 1672 C C . PHE A 1 209 ? -21.203 12.832 16.598 1.00 94.38 209 PHE A C 1
ATOM 1674 O O . PHE A 1 209 ? -22.084 13.324 17.307 1.00 94.38 209 PHE A O 1
ATOM 1681 N N . ASP A 1 210 ? -21.043 13.145 15.309 1.00 90.75 210 ASP A N 1
ATOM 1682 C CA . ASP A 1 210 ? -21.920 14.097 14.624 1.00 90.75 210 ASP A CA 1
ATOM 1683 C C . ASP A 1 210 ? -23.380 13.682 14.783 1.00 90.75 210 ASP A C 1
ATOM 1685 O O . ASP A 1 210 ? -24.198 14.465 15.264 1.00 90.75 210 ASP A O 1
ATOM 1689 N N . THR A 1 211 ? -23.698 12.425 14.462 1.00 92.00 211 THR A N 1
ATOM 1690 C CA . THR A 1 211 ? -25.066 11.899 14.536 1.00 92.00 211 THR A CA 1
ATOM 1691 C C . THR A 1 211 ? -25.582 11.885 15.973 1.00 92.00 211 THR A C 1
ATOM 1693 O O . THR A 1 211 ? -26.720 12.280 16.224 1.00 92.00 211 THR A O 1
ATOM 1696 N N . TYR A 1 212 ? -24.753 11.468 16.934 1.00 93.19 212 TYR A N 1
ATOM 1697 C CA . TYR A 1 212 ? -25.158 11.355 18.335 1.00 93.19 212 TYR A CA 1
ATOM 1698 C C . TYR A 1 212 ? -25.458 12.714 18.987 1.00 93.19 212 TYR A C 1
ATOM 1700 O O . TYR A 1 212 ? -26.452 12.852 19.697 1.00 93.19 212 TYR A O 1
ATOM 1708 N N . PHE A 1 213 ? -24.623 13.732 18.756 1.00 92.31 213 PHE A N 1
ATOM 1709 C CA . PHE A 1 213 ? -24.794 15.036 19.406 1.00 92.31 213 PHE A CA 1
ATOM 1710 C C . PHE A 1 213 ? -25.742 15.975 18.654 1.00 92.31 213 PHE A C 1
ATOM 1712 O O . PHE A 1 213 ? -26.443 16.758 19.298 1.00 92.31 213 PHE A O 1
ATOM 1719 N N . SER A 1 214 ? -25.787 15.913 17.318 1.00 90.69 214 SER A N 1
ATOM 1720 C CA . SER A 1 214 ? -26.704 16.745 16.524 1.00 90.69 214 SER A CA 1
ATOM 1721 C C . SER A 1 214 ? -28.119 16.167 16.442 1.00 90.69 214 SER A C 1
ATOM 1723 O O . SER A 1 214 ? -29.073 16.922 16.278 1.00 90.69 214 SER A O 1
ATOM 1725 N N . ASN A 1 215 ? -28.271 14.845 16.597 1.00 87.06 215 ASN A N 1
ATOM 1726 C CA . ASN A 1 215 ? -29.469 14.088 16.215 1.00 87.06 215 ASN A CA 1
ATOM 1727 C C . ASN A 1 215 ? -29.835 14.217 14.722 1.00 87.06 215 ASN A C 1
ATOM 1729 O O . ASN A 1 215 ? -30.973 13.941 14.335 1.00 87.06 215 ASN A O 1
ATOM 1733 N N . GLU A 1 216 ? -28.886 14.622 13.878 1.00 90.00 216 GLU A N 1
ATOM 1734 C CA . GLU A 1 216 ? -29.027 14.703 12.426 1.00 90.00 216 GLU A CA 1
ATOM 1735 C C . GLU A 1 216 ? -28.236 13.585 11.742 1.00 90.00 216 GLU A C 1
ATOM 1737 O O . GLU A 1 216 ? -27.335 12.976 12.313 1.00 90.00 216 GLU A O 1
ATOM 1742 N N . VAL A 1 217 ? -28.588 13.289 10.495 1.00 88.12 217 VAL A N 1
ATOM 1743 C CA . VAL A 1 217 ? -27.857 12.309 9.690 1.00 88.12 217 VAL A CA 1
ATOM 1744 C C . VAL A 1 217 ? -26.581 12.961 9.160 1.00 88.12 217 VAL A C 1
ATOM 1746 O O . VAL A 1 217 ? -26.657 13.98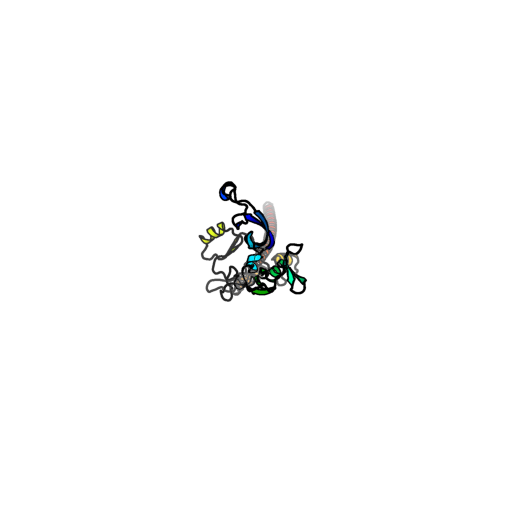4 8.483 1.00 88.12 217 VAL A O 1
ATOM 1749 N N . SER A 1 218 ? -25.419 12.362 9.428 1.00 89.06 218 SER A N 1
ATOM 1750 C CA . SER A 1 218 ? -24.152 12.843 8.866 1.00 89.06 218 SER A CA 1
ATOM 1751 C C . SER A 1 218 ? -24.090 12.630 7.349 1.00 89.06 218 SER A C 1
ATOM 1753 O O . SER A 1 218 ? -24.446 11.570 6.832 1.00 89.06 218 SER A O 1
ATOM 1755 N N . ASN A 1 219 ? -23.562 13.622 6.633 1.00 88.12 219 ASN A N 1
ATOM 1756 C CA . ASN A 1 219 ? -23.301 13.556 5.192 1.00 88.12 219 ASN A CA 1
ATOM 1757 C C . ASN A 1 219 ? -22.120 12.637 4.823 1.00 88.12 219 ASN A C 1
ATOM 1759 O O . ASN A 1 219 ? -21.941 12.317 3.650 1.00 88.12 219 ASN A O 1
ATOM 1763 N N . LEU A 1 220 ? -21.307 12.225 5.802 1.00 88.38 220 LEU A N 1
ATOM 1764 C CA . LEU A 1 220 ? -20.209 11.280 5.591 1.00 88.38 220 LEU A CA 1
ATOM 1765 C C . LEU A 1 220 ? -20.719 9.841 5.445 1.00 88.38 220 LEU A C 1
ATOM 1767 O O . LEU A 1 220 ? -20.107 9.046 4.733 1.00 88.38 220 LEU A O 1
ATOM 1771 N N . LYS A 1 221 ? -21.826 9.511 6.123 1.00 89.38 221 LYS A N 1
ATOM 1772 C CA . LYS A 1 221 ? -22.442 8.182 6.106 1.00 89.38 221 LYS A CA 1
ATOM 1773 C C . LYS A 1 221 ? -23.943 8.274 6.393 1.00 89.38 221 LYS A C 1
ATOM 1775 O O . LYS A 1 221 ? -24.389 8.199 7.537 1.00 89.38 221 LYS A O 1
ATOM 1780 N N . GLU A 1 222 ? -24.733 8.438 5.333 1.00 89.62 222 GLU A N 1
ATOM 1781 C CA . GLU A 1 222 ? -26.173 8.720 5.436 1.00 89.62 222 GLU A CA 1
ATOM 1782 C C . GLU A 1 222 ? -27.005 7.559 6.009 1.00 89.62 222 GLU A C 1
ATOM 1784 O O . GLU A 1 222 ? -28.097 7.765 6.551 1.00 89.62 222 GLU A O 1
ATOM 1789 N N . ASP A 1 223 ? -26.506 6.328 5.908 1.00 90.25 223 ASP A N 1
ATOM 1790 C CA . ASP A 1 223 ? -27.136 5.112 6.424 1.00 90.25 223 ASP A CA 1
ATOM 1791 C C . ASP A 1 223 ? -26.774 4.818 7.891 1.00 90.25 223 ASP A C 1
ATOM 1793 O O . ASP A 1 223 ? -27.374 3.937 8.513 1.00 90.25 223 ASP A O 1
ATOM 1797 N N . TYR A 1 224 ? -25.844 5.576 8.482 1.00 93.38 224 TYR A N 1
ATOM 1798 C CA . TYR A 1 224 ? -25.419 5.380 9.864 1.00 93.38 224 TYR A CA 1
ATOM 1799 C C . TYR A 1 224 ? -26.492 5.797 10.873 1.00 93.38 224 TYR A C 1
ATOM 1801 O O . TYR A 1 224 ? -27.036 6.899 10.811 1.00 93.38 224 TYR A O 1
ATOM 1809 N N . ARG A 1 225 ? -26.770 4.944 11.864 1.00 91.25 225 ARG A N 1
ATOM 1810 C CA . ARG A 1 225 ? -27.634 5.269 13.006 1.00 91.25 225 ARG A CA 1
ATOM 1811 C C . ARG A 1 225 ? -27.017 4.711 14.280 1.00 91.25 225 ARG A C 1
ATOM 1813 O O . ARG A 1 225 ? -26.747 3.510 14.338 1.00 91.25 225 ARG A O 1
ATOM 1820 N N . PHE A 1 226 ? -26.866 5.561 15.295 1.00 95.19 226 PHE A N 1
ATOM 1821 C CA . PHE A 1 226 ? -26.465 5.133 16.633 1.00 95.19 226 PHE A CA 1
ATOM 1822 C C . PHE A 1 226 ? -27.538 4.204 17.222 1.00 95.19 226 PHE A C 1
ATOM 1824 O O . PHE A 1 226 ? -28.730 4.520 17.181 1.00 95.19 226 PHE A O 1
ATOM 1831 N N . LYS A 1 227 ? -27.128 3.033 17.719 1.00 94.88 227 LYS A N 1
ATOM 1832 C CA . LYS A 1 227 ? -28.027 1.987 18.233 1.00 94.88 227 LYS A CA 1
ATOM 1833 C C . LYS A 1 227 ? -27.859 1.865 19.736 1.00 94.88 227 LYS A C 1
ATOM 1835 O O . LYS A 1 227 ? -26.740 1.867 20.222 1.00 94.88 227 LYS A O 1
ATOM 1840 N N . ASP A 1 228 ? -28.955 1.686 20.461 1.00 95.69 228 ASP A N 1
ATOM 1841 C CA . ASP A 1 228 ? -28.894 1.373 21.886 1.00 95.69 228 ASP A CA 1
ATOM 1842 C C . ASP A 1 228 ? -28.356 -0.052 22.139 1.00 95.69 228 ASP A C 1
ATOM 1844 O O . ASP A 1 228 ? -28.410 -0.934 21.272 1.00 95.69 228 ASP A O 1
ATOM 1848 N N . LEU A 1 229 ? -27.880 -0.300 23.363 1.00 96.62 229 LEU A N 1
ATOM 1849 C CA . LEU A 1 229 ? -27.281 -1.584 23.743 1.00 96.62 229 LEU A CA 1
ATOM 1850 C C . LEU A 1 229 ? -28.249 -2.774 23.647 1.00 96.62 229 LEU A C 1
ATOM 1852 O O . LEU A 1 229 ? -27.798 -3.888 23.391 1.00 96.62 229 LEU A O 1
ATOM 1856 N N . THR A 1 230 ? -29.563 -2.573 23.805 1.00 97.06 230 THR A N 1
ATOM 1857 C CA . THR A 1 230 ? -30.558 -3.652 23.656 1.00 97.06 230 THR A CA 1
ATOM 1858 C C . THR A 1 230 ? -30.703 -4.063 22.190 1.00 97.06 230 THR A C 1
ATOM 1860 O O . THR A 1 230 ? -30.736 -5.258 21.866 1.00 97.06 230 THR A O 1
ATOM 1863 N N . THR A 1 231 ? -30.727 -3.087 21.282 1.00 97.12 231 THR A N 1
ATOM 1864 C CA . THR A 1 231 ? -30.715 -3.313 19.833 1.00 97.12 231 THR A CA 1
ATOM 1865 C C . THR A 1 231 ? -29.417 -3.996 19.395 1.00 97.12 231 THR A C 1
ATOM 1867 O O . THR A 1 231 ? -29.454 -4.961 18.624 1.00 97.12 231 THR A O 1
ATOM 1870 N N . VAL A 1 232 ? -28.267 -3.544 19.909 1.00 96.94 232 VAL A N 1
ATOM 1871 C CA . VAL A 1 232 ? -26.954 -4.147 19.622 1.00 96.94 232 VAL A CA 1
ATOM 1872 C C . VAL A 1 232 ? -26.890 -5.596 20.113 1.00 96.94 232 VAL A C 1
ATOM 1874 O O . VAL A 1 232 ? -26.524 -6.481 19.340 1.00 96.94 232 VAL A O 1
ATOM 1877 N N . GLU A 1 233 ? -27.303 -5.875 21.351 1.00 97.44 233 GLU A N 1
ATOM 1878 C CA . GLU A 1 233 ? -27.327 -7.232 21.912 1.00 97.44 233 GLU A CA 1
ATOM 1879 C C . GLU A 1 233 ? -28.200 -8.177 21.075 1.00 97.44 233 GLU A C 1
ATOM 1881 O O . GLU A 1 233 ? -27.789 -9.296 20.752 1.00 97.44 233 GLU A O 1
ATOM 1886 N N . SER A 1 234 ? -29.389 -7.713 20.684 1.00 98.00 234 SER A N 1
ATOM 1887 C CA . SER A 1 234 ? -30.311 -8.481 19.843 1.00 98.00 234 SER A CA 1
ATOM 1888 C C . SER A 1 234 ? -29.688 -8.814 18.485 1.00 98.00 234 SER A C 1
ATOM 1890 O O . SER A 1 234 ? -29.796 -9.948 18.014 1.00 98.00 234 SER A O 1
ATOM 1892 N N . PHE A 1 235 ? -28.978 -7.858 17.877 1.00 97.62 235 PHE A N 1
ATOM 1893 C CA . PHE A 1 235 ? -28.270 -8.078 16.620 1.00 97.62 235 PHE A CA 1
ATOM 1894 C C . PHE A 1 235 ? -27.134 -9.096 16.769 1.00 97.62 235 PHE A C 1
ATOM 1896 O O . PHE A 1 235 ? -27.024 -9.995 15.936 1.00 97.62 235 PHE A O 1
ATOM 1903 N N . ILE A 1 236 ? -26.320 -8.995 17.825 1.00 97.06 236 ILE A N 1
ATOM 1904 C CA . ILE A 1 236 ? -25.211 -9.927 18.081 1.00 97.06 236 ILE A CA 1
ATOM 1905 C C . ILE A 1 236 ? -25.744 -11.346 18.298 1.00 97.06 236 ILE A C 1
ATOM 1907 O O . ILE A 1 236 ? -25.195 -12.295 17.745 1.00 97.06 236 ILE A O 1
ATOM 1911 N N . LYS A 1 237 ? -26.831 -11.507 19.063 1.00 97.50 237 LYS A N 1
ATOM 1912 C CA . LYS A 1 237 ? -27.463 -12.816 19.293 1.00 97.50 237 LYS A CA 1
ATOM 1913 C C . LYS A 1 237 ? -27.971 -13.457 18.003 1.00 97.50 237 LYS A C 1
ATOM 1915 O O . LYS A 1 237 ? -27.895 -14.673 17.875 1.00 97.50 237 LYS A O 1
ATOM 1920 N N . ALA A 1 238 ? -28.490 -12.652 17.077 1.00 97.25 238 ALA A N 1
ATOM 1921 C CA . ALA A 1 238 ? -29.032 -13.139 15.814 1.00 97.25 238 ALA A CA 1
ATOM 1922 C C . ALA A 1 238 ? -27.954 -13.401 14.748 1.00 97.25 238 ALA A C 1
ATOM 1924 O O . ALA A 1 238 ? -28.086 -14.348 13.980 1.00 97.25 238 ALA A O 1
ATOM 1925 N N . ASN A 1 239 ? -26.905 -12.573 14.689 1.00 96.25 239 ASN A N 1
ATOM 1926 C CA . ASN A 1 239 ? -25.954 -12.561 13.570 1.00 96.25 239 ASN A CA 1
ATOM 1927 C C . ASN A 1 239 ? -24.531 -13.002 13.951 1.00 96.25 239 ASN A C 1
ATOM 1929 O O . ASN A 1 239 ? -23.715 -13.239 13.069 1.00 96.25 239 ASN A O 1
ATOM 1933 N N . HIS A 1 240 ? -24.212 -13.121 15.243 1.00 95.50 240 HIS A N 1
ATOM 1934 C CA . HIS A 1 240 ? -22.888 -13.500 15.762 1.00 95.50 240 HIS A CA 1
ATOM 1935 C C . HIS A 1 240 ? -21.725 -12.568 15.371 1.00 95.50 240 HIS A C 1
ATOM 1937 O O . HIS A 1 240 ? -20.559 -12.946 15.471 1.00 95.50 240 HIS A O 1
ATOM 1943 N N . HIS A 1 241 ? -22.020 -11.328 14.982 1.00 94.31 241 HIS A N 1
ATOM 1944 C CA . HIS A 1 241 ? -21.040 -10.261 14.790 1.00 94.31 241 HIS A CA 1
ATOM 1945 C C . HIS A 1 241 ? -21.643 -8.904 15.178 1.00 94.31 241 HIS A C 1
ATOM 1947 O O . HIS A 1 241 ? -22.853 -8.780 15.385 1.00 94.31 241 HIS A O 1
ATOM 1953 N N . LEU A 1 242 ? -20.796 -7.878 15.295 1.00 96.19 242 LEU A N 1
ATOM 1954 C CA . LEU A 1 242 ? -21.235 -6.520 15.617 1.00 96.19 242 LEU A CA 1
ATOM 1955 C C . LEU A 1 242 ? -21.929 -5.850 14.417 1.00 96.19 242 LEU A C 1
ATOM 1957 O O . LEU A 1 242 ? -21.516 -6.070 13.272 1.00 96.19 242 LEU A O 1
ATOM 1961 N N . PRO A 1 243 ? -22.943 -4.994 14.649 1.00 94.62 243 PRO A N 1
ATOM 1962 C CA . PRO A 1 243 ? -23.503 -4.157 13.594 1.00 94.62 243 PRO A CA 1
ATOM 1963 C C . PRO A 1 243 ? -22.436 -3.232 12.993 1.00 94.62 243 PRO A C 1
ATOM 1965 O O . PRO A 1 243 ? -21.689 -2.595 13.733 1.00 94.62 243 PRO A O 1
ATOM 1968 N N . GLY A 1 244 ? -22.397 -3.121 11.665 1.00 91.81 244 GLY A N 1
ATOM 1969 C CA . GLY A 1 244 ? -21.440 -2.257 10.958 1.00 91.81 244 GLY A CA 1
ATOM 1970 C C . GLY A 1 244 ? -20.051 -2.872 10.739 1.00 91.81 244 GLY A C 1
ATOM 1971 O O . GLY A 1 244 ? -19.241 -2.264 10.051 1.00 91.81 244 GLY A O 1
ATOM 1972 N N . ILE A 1 245 ? -19.788 -4.078 11.261 1.00 94.38 245 ILE A N 1
ATOM 1973 C CA . ILE A 1 245 ? -18.590 -4.864 10.933 1.00 94.38 245 ILE A CA 1
ATOM 1974 C C . ILE A 1 245 ? -18.918 -5.846 9.807 1.00 94.38 245 ILE A C 1
ATOM 1976 O O . ILE A 1 245 ? -19.923 -6.559 9.890 1.00 94.38 245 ILE A O 1
ATOM 1980 N N . THR A 1 246 ? -18.060 -5.919 8.787 1.00 94.38 246 THR A N 1
ATOM 1981 C CA . THR A 1 246 ? -18.195 -6.900 7.701 1.00 94.38 246 THR A CA 1
ATOM 1982 C C . THR A 1 246 ? -18.130 -8.325 8.267 1.00 94.38 246 THR A C 1
ATOM 1984 O O . THR A 1 246 ? -17.112 -8.696 8.861 1.00 94.38 246 THR A O 1
ATOM 1987 N N . PRO A 1 247 ? -19.181 -9.152 8.106 1.00 94.00 247 PRO A N 1
ATOM 1988 C CA . PRO A 1 247 ? -19.152 -10.526 8.582 1.00 94.00 247 PRO A CA 1
ATOM 1989 C C . PRO A 1 247 ? -18.201 -11.374 7.743 1.00 94.00 247 PRO A C 1
ATOM 1991 O O . PRO A 1 247 ? -18.034 -11.147 6.546 1.00 94.00 247 PRO A O 1
ATOM 1994 N N . ILE A 1 248 ? -17.661 -12.430 8.350 1.00 91.00 248 ILE A N 1
ATOM 1995 C CA . ILE A 1 248 ? -16.776 -13.382 7.664 1.00 91.00 248 ILE A CA 1
ATOM 1996 C C . ILE A 1 248 ? -17.423 -14.006 6.419 1.00 91.00 248 ILE A C 1
ATOM 1998 O O . ILE A 1 248 ? -16.746 -14.268 5.434 1.00 91.00 248 ILE A O 1
ATOM 2002 N N . THR A 1 249 ? -18.748 -14.181 6.426 1.00 90.56 249 THR A N 1
ATOM 2003 C CA . THR A 1 249 ? -19.520 -14.723 5.298 1.00 90.56 249 THR A CA 1
ATOM 2004 C C . THR A 1 249 ? -19.600 -13.781 4.097 1.00 90.56 249 THR A C 1
ATOM 2006 O O . THR A 1 249 ? -19.993 -14.220 3.022 1.00 90.56 249 THR A O 1
ATOM 2009 N N . ALA A 1 250 ? -19.287 -12.495 4.278 1.00 92.06 250 ALA A N 1
ATOM 2010 C CA . ALA A 1 250 ? -19.237 -11.497 3.212 1.00 92.06 250 ALA A CA 1
ATOM 2011 C C . ALA A 1 250 ? -17.806 -11.226 2.720 1.00 92.06 250 ALA A C 1
ATOM 2013 O O . ALA A 1 250 ? -17.629 -10.462 1.773 1.00 92.06 250 ALA A O 1
ATOM 2014 N N . LEU A 1 251 ? -16.791 -11.821 3.358 1.00 92.19 251 LEU A N 1
ATOM 2015 C CA . LEU A 1 251 ? -15.408 -11.720 2.909 1.00 92.19 251 LEU A CA 1
ATOM 2016 C C . LEU A 1 251 ? -15.156 -12.705 1.770 1.00 92.19 251 LEU A C 1
ATOM 2018 O O . LEU A 1 251 ? -15.593 -13.856 1.807 1.00 92.19 251 LEU A O 1
ATOM 2022 N N . GLU A 1 252 ? -14.404 -12.258 0.771 1.00 89.38 252 GLU A N 1
ATOM 2023 C CA . GLU A 1 252 ? -13.928 -13.129 -0.296 1.00 89.38 252 GLU A CA 1
ATOM 2024 C C . GLU A 1 252 ? -12.884 -14.100 0.267 1.00 89.38 252 GLU A C 1
ATOM 2026 O O . GLU A 1 252 ? -11.937 -13.686 0.937 1.00 89.38 252 GLU A O 1
ATOM 2031 N N . GLN A 1 253 ? -13.052 -15.398 0.018 1.00 84.94 253 GLN A N 1
ATOM 2032 C CA . GLN A 1 253 ? -12.042 -16.393 0.372 1.00 84.94 253 GLN A CA 1
ATOM 2033 C C . GLN A 1 253 ? -10.939 -16.399 -0.688 1.00 84.94 253 GLN A C 1
ATOM 2035 O O . GLN A 1 253 ? -11.200 -16.630 -1.867 1.00 84.94 253 GLN A O 1
ATOM 2040 N N . SER A 1 254 ? -9.701 -16.156 -0.264 1.00 69.88 254 SER A N 1
ATOM 2041 C CA . SER A 1 254 ? -8.518 -16.297 -1.110 1.00 69.88 254 SER A CA 1
ATOM 2042 C C . SER A 1 254 ? -7.903 -17.658 -0.851 1.00 69.88 254 SER A C 1
ATOM 2044 O O . SER A 1 254 ? -7.263 -17.870 0.180 1.00 69.88 254 SER A O 1
ATOM 2046 N N . THR A 1 255 ? -8.099 -18.577 -1.800 1.00 63.81 255 THR A N 1
ATOM 2047 C CA . THR A 1 255 ? -7.678 -19.990 -1.726 1.00 63.81 255 THR A CA 1
ATOM 2048 C C . THR A 1 255 ? -8.303 -20.761 -0.550 1.00 63.81 255 THR A C 1
ATOM 2050 O O . THR A 1 255 ? -9.096 -20.211 0.209 1.00 63.81 255 THR A O 1
ATOM 2053 N N . GLU A 1 256 ? -8.006 -22.057 -0.419 1.00 60.28 256 GLU A N 1
ATOM 2054 C CA . GLU A 1 256 ? -8.656 -22.956 0.554 1.00 60.28 256 GLU A CA 1
ATOM 2055 C C . GLU A 1 256 ? -8.436 -22.569 2.037 1.00 60.28 256 GLU A C 1
ATOM 2057 O O . GLU A 1 256 ? -9.087 -23.139 2.910 1.00 60.28 256 GLU A O 1
ATOM 2062 N N . GLU A 1 257 ? -7.570 -21.592 2.349 1.00 67.62 257 GLU A N 1
ATOM 2063 C CA . GLU A 1 257 ? -7.103 -21.338 3.723 1.00 67.62 257 GLU A CA 1
ATOM 2064 C C . GLU A 1 257 ? -7.185 -19.870 4.208 1.00 67.62 257 GLU A C 1
ATOM 2066 O O . GLU A 1 257 ? -6.784 -19.593 5.340 1.00 67.62 257 GLU A O 1
ATOM 2071 N N . GLY A 1 258 ? -7.711 -18.910 3.427 1.00 81.31 258 GLY A N 1
ATOM 2072 C CA . GLY A 1 258 ? -7.657 -17.486 3.810 1.00 81.31 258 GLY A CA 1
ATOM 2073 C C . GLY A 1 258 ? -8.829 -16.607 3.363 1.00 81.31 258 GLY A C 1
ATOM 2074 O O . GLY A 1 258 ? -9.577 -16.950 2.455 1.00 81.31 258 GLY A O 1
ATOM 2075 N N . TYR A 1 259 ? -8.966 -15.432 3.991 1.00 89.88 259 TYR A N 1
ATOM 2076 C CA . TYR A 1 259 ? -9.941 -14.391 3.629 1.00 89.88 259 TYR A CA 1
ATOM 2077 C C . TYR A 1 259 ? -9.230 -13.113 3.179 1.00 89.88 259 TYR A C 1
ATOM 2079 O O . TYR A 1 259 ? -8.246 -12.693 3.792 1.00 89.88 259 TYR A O 1
ATOM 2087 N N . LEU A 1 260 ? -9.750 -12.467 2.138 1.00 89.00 260 LEU A N 1
ATOM 2088 C CA . LEU A 1 260 ? -9.320 -11.143 1.710 1.00 89.00 260 LEU A CA 1
ATOM 2089 C C . LEU A 1 260 ? -9.970 -10.088 2.593 1.00 89.00 260 LEU A C 1
ATOM 2091 O O . LEU A 1 260 ? -11.193 -9.995 2.699 1.00 89.00 260 LEU A O 1
ATOM 2095 N N . ILE A 1 261 ? -9.128 -9.275 3.223 1.00 90.88 261 ILE A N 1
ATOM 2096 C CA . ILE A 1 261 ? -9.554 -8.216 4.129 1.00 90.88 261 ILE A CA 1
ATOM 2097 C C . ILE A 1 261 ? -9.055 -6.889 3.574 1.00 90.88 261 ILE A C 1
ATOM 2099 O O . ILE A 1 261 ? -7.854 -6.683 3.393 1.00 90.88 261 ILE A O 1
ATOM 2103 N N . ASN A 1 262 ? -9.981 -5.958 3.360 1.00 91.25 262 ASN A N 1
ATOM 2104 C CA . ASN A 1 262 ? -9.624 -4.567 3.140 1.00 91.25 262 ASN A CA 1
ATOM 2105 C C . ASN A 1 262 ? -9.238 -3.940 4.489 1.00 91.25 262 ASN A C 1
ATOM 2107 O O . ASN A 1 262 ? -10.099 -3.586 5.294 1.00 91.25 262 ASN A O 1
ATOM 2111 N N . VAL A 1 263 ? -7.932 -3.817 4.734 1.00 91.88 263 VAL A N 1
ATOM 2112 C CA . VAL A 1 263 ? -7.378 -3.280 5.990 1.00 91.88 263 VAL A CA 1
ATOM 2113 C C . VAL A 1 263 ? -7.833 -1.840 6.243 1.00 91.88 263 VAL A C 1
ATOM 2115 O O . VAL A 1 263 ? -8.060 -1.454 7.388 1.00 91.88 263 VAL A O 1
ATOM 2118 N N . SER A 1 264 ? -7.997 -1.046 5.185 1.00 92.94 264 SER A N 1
ATOM 2119 C CA . SER A 1 264 ? -8.414 0.353 5.281 1.00 92.94 264 SER A CA 1
ATOM 2120 C C . SER A 1 264 ? -9.877 0.486 5.697 1.00 92.94 264 SER A C 1
ATOM 2122 O O . SER A 1 264 ? -10.176 1.282 6.583 1.00 92.94 264 SER A O 1
ATOM 2124 N N . GLU A 1 265 ? -10.763 -0.332 5.126 1.00 92.44 265 GLU A N 1
ATOM 2125 C CA . GLU A 1 265 ? -12.176 -0.382 5.520 1.00 92.44 265 GLU A CA 1
ATOM 2126 C C . GLU A 1 265 ? -12.338 -0.940 6.938 1.00 92.44 265 GLU A C 1
ATOM 2128 O O . GLU A 1 265 ? -13.036 -0.351 7.762 1.00 92.44 265 GLU A O 1
ATOM 2133 N N . LEU A 1 266 ? -11.630 -2.028 7.266 1.00 93.38 266 LEU A N 1
ATOM 2134 C CA . LEU A 1 266 ? -11.645 -2.605 8.612 1.00 93.38 266 LEU A CA 1
ATOM 2135 C C . LEU A 1 266 ? -11.223 -1.571 9.667 1.00 93.38 266 LEU A C 1
ATOM 2137 O O . LEU A 1 266 ? -11.843 -1.488 10.722 1.00 93.38 266 LEU A O 1
ATOM 2141 N N . SER A 1 267 ? -10.205 -0.757 9.378 1.00 93.81 267 SER A N 1
ATOM 2142 C CA . SER A 1 267 ? -9.760 0.320 10.269 1.00 93.81 267 SER A CA 1
ATOM 2143 C C . SER A 1 267 ? -10.875 1.328 10.567 1.00 93.81 267 SER A C 1
ATOM 2145 O O . SER A 1 267 ? -11.026 1.742 11.715 1.00 93.81 267 SER A O 1
ATOM 2147 N N . ILE A 1 268 ? -11.675 1.707 9.564 1.00 93.75 268 ILE A N 1
ATOM 2148 C CA . ILE A 1 268 ? -12.802 2.632 9.753 1.00 93.75 268 ILE A CA 1
ATOM 2149 C C . ILE A 1 268 ? -13.923 1.969 10.556 1.00 93.75 268 ILE A C 1
ATOM 2151 O O . ILE A 1 268 ? -14.433 2.566 11.501 1.00 93.75 268 ILE A O 1
ATOM 2155 N N . GLN A 1 269 ? -14.275 0.725 10.228 1.00 95.19 269 GLN A N 1
ATOM 2156 C CA . GLN A 1 269 ? -15.301 -0.031 10.951 1.00 95.19 269 GLN A CA 1
ATOM 2157 C C . GLN A 1 269 ? -14.945 -0.219 12.432 1.00 95.19 269 GLN A C 1
ATOM 2159 O O . GLN A 1 269 ? -15.804 -0.087 13.303 1.00 95.19 269 GLN A O 1
ATOM 2164 N N . LEU A 1 270 ? -13.672 -0.495 12.732 1.00 95.94 270 LEU A N 1
ATOM 2165 C CA . LEU A 1 270 ? -13.182 -0.585 14.106 1.00 95.94 270 LEU A CA 1
ATOM 2166 C C . LEU A 1 270 ? -13.276 0.759 14.826 1.00 95.94 270 LEU A C 1
ATOM 2168 O O . LEU A 1 270 ? -13.726 0.788 15.969 1.00 95.94 270 LEU A O 1
ATOM 2172 N N . LEU A 1 271 ? -12.893 1.858 14.170 1.00 96.19 271 LEU A N 1
ATOM 2173 C CA . LEU A 1 271 ? -13.007 3.191 14.756 1.00 96.19 271 LEU A CA 1
ATOM 2174 C C . LEU A 1 271 ? -14.471 3.550 15.057 1.00 96.19 271 LEU A C 1
ATOM 2176 O O . LEU A 1 271 ? -14.754 3.969 16.174 1.00 96.19 271 LEU A O 1
ATOM 2180 N N . GLU A 1 272 ? -15.406 3.265 14.139 1.00 95.75 272 GLU A N 1
ATOM 2181 C CA . GLU A 1 272 ? -16.851 3.435 14.369 1.00 95.75 272 GLU A CA 1
ATOM 2182 C C . GLU A 1 272 ? -17.293 2.722 15.658 1.00 95.75 272 GLU A C 1
ATOM 2184 O O . GLU A 1 272 ? -17.985 3.299 16.495 1.00 95.75 272 GLU A O 1
ATOM 2189 N N . LYS A 1 273 ? -16.864 1.468 15.861 1.00 96.81 273 LYS A N 1
ATOM 2190 C CA . LYS A 1 273 ? -17.233 0.706 17.067 1.00 96.81 273 LYS A CA 1
ATOM 2191 C C . LYS A 1 273 ? -16.568 1.237 18.331 1.00 96.81 273 LYS A C 1
ATOM 2193 O O . LYS A 1 273 ? -17.172 1.175 19.400 1.00 96.81 273 LYS A O 1
ATOM 2198 N N . VAL A 1 274 ? -15.335 1.728 18.234 1.00 97.25 274 VAL A N 1
ATOM 2199 C CA . VAL A 1 274 ? -14.639 2.345 19.367 1.00 97.25 274 VAL A CA 1
ATOM 2200 C C . VAL A 1 274 ? -15.374 3.610 19.809 1.00 97.25 274 VAL A C 1
ATOM 2202 O O . VAL A 1 274 ? -15.618 3.778 21.001 1.00 97.25 274 VAL A O 1
ATOM 2205 N N . GLU A 1 275 ? -15.786 4.463 18.875 1.00 96.50 275 GLU A N 1
ATOM 2206 C CA . GLU A 1 275 ? -16.539 5.684 19.182 1.00 96.50 275 GLU A CA 1
ATOM 2207 C C . GLU A 1 275 ? -17.906 5.376 19.806 1.00 96.50 275 GLU A C 1
ATOM 2209 O O . GLU A 1 275 ? -18.254 5.949 20.842 1.00 96.50 275 GLU A O 1
ATOM 2214 N N . GLU A 1 276 ? -18.640 4.398 19.266 1.00 96.75 276 GLU A N 1
ATOM 2215 C CA . GLU A 1 276 ? -19.894 3.920 19.866 1.00 96.75 276 GLU A CA 1
ATOM 2216 C C . GLU A 1 276 ? -19.699 3.387 21.288 1.00 96.75 276 GLU A C 1
ATOM 2218 O O . GLU A 1 276 ? -20.478 3.697 22.193 1.00 96.75 276 GLU A O 1
ATOM 2223 N N . LEU A 1 277 ? -18.637 2.606 21.510 1.00 97.38 277 LEU A N 1
ATOM 2224 C CA . LEU A 1 277 ? -18.306 2.081 22.830 1.00 97.38 277 LEU A CA 1
ATOM 2225 C C . LEU A 1 277 ? -18.038 3.213 23.828 1.00 97.38 277 LEU A C 1
ATOM 2227 O O . LEU A 1 277 ? -18.495 3.136 24.971 1.00 97.38 277 LEU A O 1
ATOM 2231 N N . TYR A 1 278 ? -17.333 4.271 23.416 1.00 97.88 278 TYR A N 1
ATOM 2232 C CA . TYR A 1 278 ? -17.107 5.441 24.264 1.00 97.88 278 TYR A CA 1
ATOM 2233 C C . TYR A 1 278 ? -18.414 6.157 24.610 1.00 97.88 278 TYR A C 1
ATOM 2235 O O . TYR A 1 278 ? -18.610 6.502 25.777 1.00 97.88 278 TYR A O 1
ATOM 2243 N N . LEU A 1 279 ? -19.329 6.329 23.651 1.00 97.56 279 LEU A N 1
ATOM 2244 C CA . LEU A 1 279 ? -20.645 6.924 23.907 1.00 97.56 279 LEU A CA 1
ATOM 2245 C C . LEU A 1 279 ? -21.443 6.109 24.926 1.00 97.56 279 LEU A C 1
ATOM 2247 O O . LEU A 1 279 ? -21.866 6.655 25.947 1.00 97.56 279 LEU A O 1
ATOM 2251 N N . HIS A 1 280 ? -21.556 4.796 24.726 1.00 97.75 280 HIS A N 1
ATOM 2252 C CA . HIS A 1 280 ? -22.226 3.918 25.685 1.00 97.75 280 HIS A CA 1
ATOM 2253 C C . HIS A 1 280 ? -21.554 3.912 27.059 1.00 97.75 280 HIS A C 1
ATOM 2255 O O . HIS A 1 280 ? -22.236 3.873 28.080 1.00 97.75 280 HIS A O 1
ATOM 2261 N N . THR A 1 281 ? -20.223 3.984 27.115 1.00 98.19 281 THR A N 1
ATOM 2262 C CA . THR A 1 281 ? -19.487 4.059 28.387 1.00 98.19 281 THR A CA 1
ATOM 2263 C C . THR A 1 281 ? -19.793 5.366 29.124 1.00 98.19 281 THR A C 1
ATOM 2265 O O . THR A 1 281 ? -20.006 5.354 30.335 1.00 98.19 281 THR A O 1
ATOM 2268 N N . ILE A 1 282 ? -19.880 6.492 28.409 1.00 97.75 282 ILE A N 1
ATOM 2269 C CA . ILE A 1 282 ? -20.268 7.787 28.988 1.00 97.75 282 ILE A CA 1
ATOM 2270 C C . ILE A 1 282 ? -21.716 7.742 29.497 1.00 97.75 282 ILE A C 1
ATOM 2272 O O . ILE A 1 282 ? -21.998 8.238 30.588 1.00 97.75 282 ILE A O 1
ATOM 2276 N N . GLU A 1 283 ? -22.639 7.145 28.739 1.00 96.50 283 GLU A N 1
ATOM 2277 C CA . GLU A 1 283 ? -24.029 6.940 29.172 1.00 96.50 283 GLU A CA 1
ATOM 2278 C C . GLU A 1 283 ? -24.104 6.084 30.443 1.00 96.50 283 GLU A C 1
ATOM 2280 O O . GLU A 1 283 ? -24.777 6.457 31.406 1.00 96.50 283 GLU A O 1
ATOM 2285 N N . GLN A 1 284 ? -23.365 4.973 30.484 1.00 97.94 284 GLN A N 1
ATOM 2286 C CA . GLN A 1 284 ? -23.288 4.100 31.655 1.00 97.94 284 GLN A CA 1
ATOM 2287 C C . GLN A 1 284 ? -22.718 4.829 32.874 1.00 97.94 284 GLN A C 1
ATOM 2289 O O . GLN A 1 284 ? -23.279 4.715 33.963 1.00 97.94 284 GLN A O 1
ATOM 2294 N N . GLN A 1 285 ? -21.659 5.625 32.705 1.00 98.25 285 GLN A N 1
ATOM 2295 C CA . GLN A 1 285 ? -21.067 6.402 33.795 1.00 98.25 285 GLN A CA 1
ATOM 2296 C C . GLN A 1 285 ? -22.072 7.397 34.397 1.00 98.25 285 GLN A C 1
ATOM 2298 O O . GLN A 1 285 ? -22.200 7.477 35.617 1.00 98.25 285 GLN A O 1
ATOM 2303 N N . LYS A 1 286 ? -22.859 8.086 33.560 1.00 97.94 286 LYS A N 1
ATOM 2304 C CA . LYS A 1 286 ? -23.928 8.986 34.031 1.00 97.94 286 LYS A CA 1
ATOM 2305 C C . LYS A 1 286 ? -24.999 8.246 34.834 1.00 97.94 286 LYS A C 1
ATOM 2307 O O . LYS A 1 286 ? -25.494 8.766 35.834 1.00 97.94 286 LYS A O 1
ATOM 2312 N N . ILE A 1 287 ? -25.365 7.036 34.407 1.00 97.44 287 ILE A N 1
ATOM 2313 C CA . ILE A 1 287 ? -26.319 6.194 35.141 1.00 97.44 287 ILE A CA 1
ATOM 2314 C C . ILE A 1 287 ? -25.740 5.803 36.504 1.00 97.44 287 ILE A C 1
ATOM 2316 O O . ILE A 1 287 ? -26.444 5.913 37.506 1.00 97.44 287 ILE A O 1
ATOM 2320 N N . ILE A 1 288 ? -24.469 5.396 36.559 1.00 98.12 288 ILE A N 1
ATOM 2321 C CA . ILE A 1 288 ? -23.781 5.027 37.806 1.00 98.12 288 ILE A CA 1
ATOM 2322 C C . ILE A 1 288 ? -23.750 6.210 38.780 1.00 98.12 288 ILE A C 1
ATOM 2324 O O . ILE A 1 288 ? -24.103 6.050 39.946 1.00 98.12 288 ILE A O 1
ATOM 2328 N N . GLU A 1 289 ? -23.393 7.404 38.310 1.00 98.19 289 GLU A N 1
ATOM 2329 C CA . GLU A 1 289 ? -23.381 8.622 39.130 1.00 98.19 289 GLU A CA 1
ATOM 2330 C C . GLU A 1 289 ? -24.776 8.950 39.673 1.00 98.19 289 GLU A C 1
ATOM 2332 O O . GLU A 1 289 ? -24.941 9.180 40.870 1.00 98.19 289 GLU A O 1
ATOM 2337 N N . SER A 1 290 ? -25.805 8.878 38.824 1.00 97.88 290 SER A N 1
ATOM 2338 C CA . SER A 1 290 ? -27.191 9.107 39.242 1.00 97.88 290 SER A CA 1
ATOM 2339 C C . SER A 1 290 ? -27.671 8.080 40.276 1.00 97.88 290 SER A C 1
ATOM 2341 O O . SER A 1 290 ? -28.338 8.438 41.252 1.00 97.88 290 SER A O 1
ATOM 2343 N N . GLN A 1 291 ? -27.311 6.807 40.098 1.00 97.69 291 GLN A N 1
ATOM 2344 C CA . GLN A 1 291 ? -27.614 5.749 41.060 1.00 97.69 291 GLN A CA 1
ATOM 2345 C C . GLN A 1 291 ? -26.889 5.980 42.389 1.00 97.69 291 GLN A C 1
ATOM 2347 O O . GLN A 1 291 ? -27.509 5.836 43.442 1.00 97.69 291 GLN A O 1
ATOM 2352 N N . GLN A 1 292 ? -25.621 6.398 42.361 1.00 97.62 292 GLN A N 1
ATOM 2353 C CA . GLN A 1 292 ? -24.859 6.716 43.567 1.00 97.62 292 GLN A CA 1
ATOM 2354 C C . GLN A 1 292 ? -25.475 7.896 44.327 1.00 97.62 292 GLN A C 1
ATOM 2356 O O . GLN A 1 292 ? -25.672 7.811 45.536 1.00 97.62 292 GLN A O 1
ATOM 2361 N N . GLU A 1 293 ? -25.875 8.963 43.632 1.00 97.50 293 GLU A N 1
ATOM 2362 C CA . GLU A 1 293 ? -26.566 10.092 44.261 1.00 97.50 293 GLU A CA 1
ATOM 2363 C C . GLU A 1 293 ? -27.895 9.682 44.914 1.00 97.50 293 GLU A C 1
ATOM 2365 O O . GLU A 1 293 ? -28.257 10.184 45.984 1.00 97.50 293 GLU A O 1
ATOM 2370 N N . ALA A 1 294 ? -28.652 8.790 44.269 1.00 97.00 294 ALA A N 1
ATOM 2371 C CA . ALA A 1 294 ? -29.895 8.265 44.820 1.00 97.00 294 ALA A CA 1
ATOM 2372 C C . ALA A 1 294 ? -29.641 7.409 46.073 1.00 97.00 294 ALA A C 1
ATOM 2374 O O . ALA A 1 294 ? -30.356 7.558 47.067 1.00 97.00 294 ALA A O 1
ATOM 2375 N N . LEU A 1 295 ? -28.603 6.566 46.051 1.00 97.19 295 LEU A N 1
ATOM 2376 C CA . LEU A 1 295 ? -28.177 5.766 47.200 1.00 97.19 295 LEU A CA 1
ATOM 2377 C C . LEU A 1 295 ? -27.735 6.650 48.371 1.00 97.19 295 LEU A C 1
ATOM 2379 O O . LEU A 1 295 ? -28.197 6.439 49.492 1.00 97.19 295 LEU A O 1
ATOM 2383 N N . ASP A 1 296 ? -26.941 7.689 48.116 1.00 97.19 296 ASP A N 1
ATOM 2384 C CA . ASP A 1 296 ? -26.489 8.632 49.143 1.00 97.19 296 ASP A CA 1
ATOM 2385 C C . ASP A 1 296 ? -27.670 9.374 49.796 1.00 97.19 296 ASP A C 1
ATOM 2387 O O . ASP A 1 296 ? -27.693 9.592 51.013 1.00 97.19 296 ASP A O 1
ATOM 2391 N N . LYS A 1 297 ? -28.684 9.759 49.005 1.00 96.69 297 LYS A N 1
ATOM 2392 C CA . LYS A 1 297 ? -29.922 10.375 49.519 1.00 96.69 297 LYS A CA 1
ATOM 2393 C C . LYS A 1 297 ? -30.713 9.400 50.386 1.00 96.69 297 LYS A C 1
ATOM 2395 O O . LYS A 1 297 ? -31.136 9.779 51.480 1.00 96.69 297 LYS A O 1
ATOM 2400 N N . LEU A 1 298 ? -30.886 8.162 49.926 1.00 96.31 298 LEU A N 1
ATOM 2401 C CA . LEU A 1 298 ? -31.604 7.130 50.669 1.00 96.31 298 LEU A CA 1
ATOM 2402 C C . LEU A 1 298 ? -30.896 6.799 51.989 1.00 96.31 298 LEU A C 1
ATOM 2404 O O . LEU A 1 298 ? -31.544 6.702 53.028 1.00 96.31 298 LEU A O 1
ATOM 2408 N N . GLN A 1 299 ? -29.565 6.707 51.976 1.00 96.19 299 GLN A N 1
ATOM 2409 C CA . GLN A 1 299 ? -28.769 6.454 53.172 1.00 96.19 299 GLN A CA 1
ATOM 2410 C C . GLN A 1 299 ? -28.893 7.595 54.191 1.00 96.19 299 GLN A C 1
ATOM 2412 O O . GLN A 1 299 ? -29.058 7.335 55.380 1.00 96.19 299 GLN A O 1
ATOM 2417 N N . LYS A 1 300 ? -28.889 8.861 53.748 1.00 96.12 300 LYS A N 1
ATOM 2418 C CA . LYS A 1 300 ? -29.133 10.013 54.637 1.00 96.12 300 LYS A CA 1
ATOM 2419 C C . LYS A 1 300 ? -30.521 9.968 55.275 1.00 96.12 300 LYS A C 1
ATOM 2421 O O . LYS A 1 300 ? -30.632 10.177 56.481 1.00 96.12 300 LYS A O 1
ATOM 2426 N N . GLN A 1 301 ? -31.557 9.676 54.486 1.00 95.75 301 GLN A N 1
ATOM 2427 C CA . GLN A 1 301 ? -32.925 9.532 54.994 1.00 95.75 301 GLN A CA 1
ATOM 2428 C C . GLN A 1 301 ? -33.033 8.393 56.010 1.00 95.75 301 GLN A C 1
ATOM 2430 O O . GLN A 1 301 ? -33.670 8.557 57.047 1.00 95.75 301 GLN A O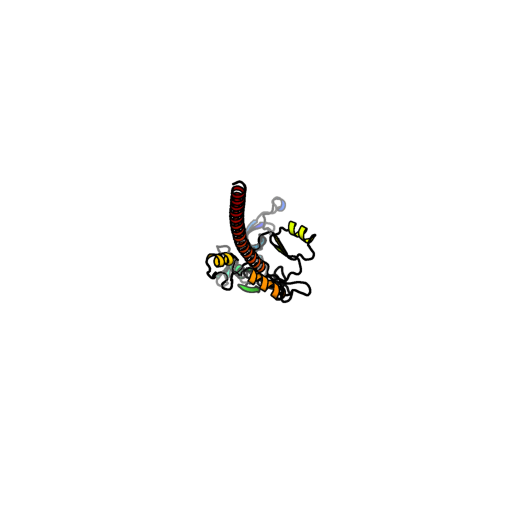 1
ATOM 2435 N N . PHE A 1 302 ? -32.374 7.265 55.741 1.00 95.75 302 PHE A N 1
ATOM 2436 C CA . PHE A 1 302 ? -32.343 6.126 56.650 1.00 95.75 302 PHE A CA 1
ATOM 2437 C C . PHE A 1 302 ? -31.679 6.482 57.987 1.00 95.75 302 PHE A C 1
ATOM 2439 O O . PHE A 1 302 ? -32.275 6.261 59.036 1.00 95.75 302 PHE A O 1
ATOM 2446 N N . THR A 1 303 ? -30.503 7.117 57.964 1.00 95.50 303 THR A N 1
ATOM 2447 C CA . THR A 1 303 ? -29.807 7.555 59.186 1.00 95.50 303 THR A CA 1
ATOM 2448 C C . THR A 1 303 ? -30.630 8.567 59.986 1.00 95.50 303 THR A C 1
ATOM 2450 O O . THR A 1 303 ? -30.690 8.486 61.211 1.00 95.50 303 THR A O 1
ATOM 2453 N N . GLN A 1 304 ? -31.288 9.515 59.310 1.00 94.31 304 GLN A N 1
ATOM 2454 C CA . GLN A 1 304 ? -32.167 10.480 59.972 1.00 94.31 304 GLN A CA 1
ATOM 2455 C C . GLN A 1 304 ? -33.349 9.777 60.654 1.00 94.31 304 GLN A C 1
ATOM 2457 O O . GLN A 1 304 ? -33.646 10.054 61.814 1.00 94.31 304 GLN A O 1
ATOM 2462 N N . PHE A 1 305 ? -33.978 8.823 59.968 1.00 94.31 305 PHE A N 1
ATOM 2463 C CA . PHE A 1 305 ? -35.065 8.029 60.531 1.00 94.31 305 PHE A CA 1
ATOM 2464 C C . PHE A 1 305 ? -34.613 7.179 61.730 1.00 94.31 305 PHE A C 1
ATOM 2466 O O . PHE A 1 305 ? -35.310 7.123 62.743 1.00 94.31 305 PHE A O 1
ATOM 2473 N N . GLU A 1 306 ? -33.439 6.543 61.661 1.00 93.25 306 GLU A N 1
ATOM 2474 C CA . GLU A 1 306 ? -32.880 5.796 62.795 1.00 93.25 306 GLU A CA 1
ATOM 2475 C C . GLU A 1 306 ? -32.648 6.686 64.020 1.00 93.25 306 GLU A C 1
ATOM 2477 O O . GLU A 1 306 ? -32.921 6.258 65.146 1.00 93.25 306 GLU A O 1
ATOM 2482 N N . GLN A 1 307 ? -32.181 7.920 63.812 1.00 91.38 307 GLN A N 1
ATOM 2483 C CA . GLN A 1 307 ? -31.992 8.887 64.890 1.00 91.38 307 GLN A CA 1
ATOM 2484 C C . GLN A 1 307 ? -33.332 9.284 65.523 1.00 91.38 307 GLN A C 1
ATOM 2486 O O . GLN A 1 307 ? -33.490 9.169 66.736 1.00 91.38 307 GLN A O 1
ATOM 2491 N N . GLU A 1 308 ? -34.334 9.632 64.711 1.00 92.50 308 GLU A N 1
ATOM 2492 C CA . GLU A 1 308 ? -35.682 9.966 65.196 1.00 92.50 308 GLU A CA 1
ATOM 2493 C C . GLU A 1 308 ? -36.324 8.814 65.991 1.00 92.50 308 GLU A C 1
ATOM 2495 O O . GLU A 1 308 ? -37.064 9.035 66.954 1.00 92.50 308 GLU A O 1
ATOM 2500 N N . MET A 1 309 ? -36.042 7.566 65.610 1.00 91.38 309 MET A N 1
ATOM 2501 C CA . MET A 1 309 ? -36.526 6.378 66.316 1.00 91.38 309 MET A CA 1
ATOM 2502 C C . MET A 1 309 ? -35.799 6.123 67.642 1.00 91.38 309 MET A C 1
ATOM 2504 O O . MET A 1 309 ? -36.413 5.576 68.562 1.00 91.38 309 MET A O 1
ATOM 2508 N N . LYS A 1 310 ? -34.520 6.497 67.764 1.00 89.50 310 LYS A N 1
ATOM 2509 C CA . LYS A 1 310 ? -33.790 6.459 69.043 1.00 89.50 310 LYS A CA 1
ATOM 2510 C C . LYS A 1 310 ? -34.301 7.533 69.996 1.00 89.50 310 LYS A C 1
ATOM 2512 O O . LYS A 1 310 ? -34.686 7.202 71.114 1.00 89.50 310 LYS A O 1
ATOM 2517 N N . ASP A 1 311 ? -34.429 8.766 69.517 1.00 87.44 311 ASP A N 1
ATOM 2518 C CA . ASP A 1 311 ? -34.872 9.910 70.323 1.00 87.44 311 ASP A CA 1
ATOM 2519 C C . ASP A 1 311 ? -36.300 9.713 70.885 1.00 87.44 311 ASP A C 1
ATOM 2521 O O . ASP A 1 311 ? -36.634 10.197 71.967 1.00 87.44 311 ASP A O 1
ATOM 2525 N N . LYS A 1 312 ? -37.156 8.954 70.181 1.00 81.69 312 LYS A N 1
ATOM 2526 C CA . LYS A 1 312 ? -38.500 8.558 70.651 1.00 81.69 312 LYS A CA 1
ATOM 2527 C C . LYS A 1 312 ? -38.528 7.405 71.656 1.00 81.69 312 LYS A C 1
ATOM 2529 O O . LYS A 1 312 ? -39.561 7.205 72.281 1.00 81.69 312 LYS A O 1
ATOM 2534 N N . LYS A 1 313 ? -37.467 6.600 71.761 1.00 74.88 313 LYS A N 1
ATOM 2535 C CA . LYS A 1 313 ? -37.370 5.509 72.749 1.00 74.88 313 LYS A CA 1
ATOM 2536 C C . LYS A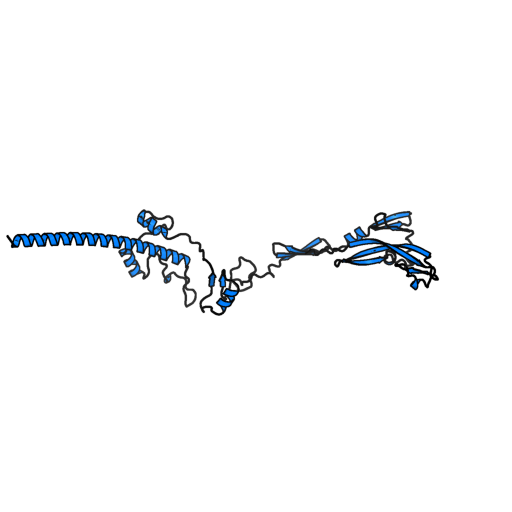 1 313 ? -36.763 5.968 74.073 1.00 74.88 313 LYS A C 1
ATOM 2538 O O . LYS A 1 313 ? -36.937 5.279 75.073 1.00 74.88 313 LYS A O 1
ATOM 2543 N N . GLU A 1 314 ? -36.020 7.072 74.056 1.00 68.56 314 GLU A N 1
ATOM 2544 C CA . GLU A 1 314 ? -35.361 7.649 75.234 1.00 68.56 314 GLU A CA 1
ATOM 2545 C C . GLU A 1 314 ? -36.227 8.692 75.972 1.00 68.56 314 GLU A C 1
ATOM 2547 O O . GLU A 1 314 ? -35.889 9.063 77.095 1.00 68.56 314 GLU A O 1
ATOM 2552 N N . ASN A 1 315 ? -37.356 9.110 75.381 1.00 53.19 315 ASN A N 1
ATOM 2553 C CA . ASN A 1 315 ? -38.425 9.896 76.020 1.00 53.19 315 ASN A CA 1
ATOM 2554 C C . ASN A 1 315 ? -39.611 9.010 76.419 1.00 53.19 315 ASN A C 1
ATOM 2556 O O . ASN A 1 315 ? -40.263 9.336 77.436 1.00 53.19 315 ASN A O 1
#